Protein AF-I1MN70-F1 (afdb_monomer_lite)

Sequence (298 aa):
MNGKEAWDFIKDFDKSELNNLLFDEFNVNYNALESIFRQGSYVLKIIVEDIVKHTNNDVPIKRRRSGFVEEINNETPEYVRSFEFDSKLMSSTWIVIHEFVKPNDDRTLNLMNLCAVVVLEKFWEDIVFAYGVSDEYSFILKKATNLYQRRANTIISAIVSFFTSTYVMRWKNFFPQSELKNPSSFDGRALCNSSTEILRDYLSWRQVDCHINNHYNSCFWKLVASRKSKRKAQNSLKGAQLEKKIEELAIDYNNLPVDTALIHQENGETPENYGKVIVGHIDIIGPTFWLEHPNILD

pLDDT: mean 72.87, std 19.23, range [30.34, 95.25]

Foldseek 3Di:
DFPVVVCVVPVPPDPVRVQVCCCPVPVDNLVPDDFQVNFFKEWEQEFDDDFPDADPVRHTDFAADAADAADDDDDDDPCVVVVPDPPDDDPPDDDDDDDADPPHHPLQVVLLVVLVQVLCLHHPPWQFKKKDAGNDMGTGTAPPDCVVHNDWVVRQCVSQVSSQVSSQVCSCVSCVPDHPPDRDGDHDGHDDDPDPVVVLVVRLVVQVVQVVSLLLRQLQVLCVVVVDPSVRSVVVPRVDDSSVSCVVSVPPSVPDDGMHMWGYDYDDDGNHGTTGTHIDTGDSNDCVVCVVPVPSHD

Secondary structure (DSSP, 8-state):
--HHHHHHHHTT--HHHHHHHHHHTT---TTTS-HHHHSBB--EEEE-----EE-TTSPEE---------------STTGGGG-----PPTT---------SS--HHHHHHHHHHHHHHHHHSTTTEEEEEEETTEEEEEE-TT--GGGG-HHHHHHHHHHHHHHHHHHHHHHH-TTS---S-----------SSHHHHHHHHHHHHHHHHHHHHHHHHHHHHHHTT--HHHHHHHHTT--SHHHHHHTT--GGGS---EEEEEEE-SS-SSSPEE-----B-SSSHHHHHH-GGG--

Structure (mmCIF, N/CA/C/O backbone):
data_AF-I1MN70-F1
#
_entry.id   AF-I1MN70-F1
#
loop_
_atom_site.group_PDB
_atom_site.id
_atom_site.type_symbol
_atom_site.label_atom_id
_atom_site.label_alt_id
_atom_site.label_comp_id
_atom_site.label_asym_id
_atom_site.label_entity_id
_atom_site.label_seq_id
_atom_site.pdbx_PDB_ins_code
_atom_site.Cartn_x
_atom_site.Cartn_y
_atom_site.Cartn_z
_atom_site.occupancy
_atom_site.B_iso_or_equiv
_atom_site.auth_seq_id
_atom_site.auth_comp_id
_atom_site.auth_asym_id
_atom_site.auth_atom_id
_atom_site.pdbx_PDB_model_num
ATOM 1 N N . MET A 1 1 ? 20.858 -7.475 -3.618 1.00 58.62 1 MET A N 1
ATOM 2 C CA . MET A 1 1 ? 19.622 -7.291 -2.840 1.00 58.62 1 MET A CA 1
ATOM 3 C C . MET A 1 1 ? 18.430 -7.523 -3.738 1.00 58.62 1 MET A C 1
ATOM 5 O O . MET A 1 1 ? 17.976 -6.630 -4.439 1.00 58.62 1 MET A O 1
ATOM 9 N N . ASN A 1 2 ? 17.951 -8.763 -3.754 1.00 69.44 2 ASN A N 1
ATOM 10 C CA . ASN A 1 2 ? 16.558 -9.051 -4.083 1.00 69.44 2 ASN A CA 1
ATOM 11 C C . ASN A 1 2 ? 15.639 -8.604 -2.918 1.00 69.44 2 ASN A C 1
ATOM 13 O O . ASN A 1 2 ? 16.138 -8.308 -1.836 1.00 69.44 2 ASN A O 1
ATOM 17 N N . GLY A 1 3 ? 14.316 -8.565 -3.112 1.00 63.94 3 GLY A N 1
ATOM 18 C CA . GLY A 1 3 ? 13.383 -8.065 -2.085 1.00 63.94 3 GLY A CA 1
ATOM 19 C C . GLY A 1 3 ? 13.463 -8.797 -0.737 1.00 63.94 3 GLY A C 1
ATOM 20 O O . GLY A 1 3 ? 13.347 -8.158 0.304 1.00 63.94 3 GLY A O 1
ATOM 21 N N . LYS A 1 4 ? 13.759 -10.106 -0.736 1.00 72.88 4 LYS A N 1
ATOM 22 C CA . LYS A 1 4 ? 14.005 -10.858 0.500 1.00 72.88 4 LYS A CA 1
ATOM 23 C C . LYS A 1 4 ? 15.348 -10.490 1.133 1.00 72.88 4 LYS A C 1
ATOM 25 O O . LYS A 1 4 ? 15.378 -10.280 2.329 1.00 72.88 4 LYS A O 1
ATOM 30 N N . GLU A 1 5 ? 16.429 -10.364 0.361 1.00 75.62 5 GLU A N 1
ATOM 31 C CA . GLU A 1 5 ? 17.736 -9.903 0.881 1.00 75.62 5 GLU A CA 1
ATOM 32 C C . GLU A 1 5 ? 17.675 -8.477 1.456 1.00 75.62 5 GLU A C 1
ATOM 34 O O . GLU A 1 5 ? 18.401 -8.173 2.394 1.00 75.62 5 GLU A O 1
ATOM 39 N N . ALA A 1 6 ? 16.847 -7.599 0.879 1.00 71.94 6 ALA A N 1
ATOM 40 C CA . ALA A 1 6 ? 16.632 -6.246 1.386 1.00 71.94 6 ALA A CA 1
ATOM 41 C C . ALA A 1 6 ? 15.828 -6.273 2.693 1.00 71.94 6 ALA A C 1
ATOM 43 O O . ALA A 1 6 ? 16.248 -5.674 3.677 1.00 71.94 6 ALA A O 1
ATOM 44 N N . TRP A 1 7 ? 14.726 -7.032 2.735 1.00 73.19 7 TRP A N 1
ATOM 45 C CA . TRP A 1 7 ? 13.954 -7.234 3.962 1.00 73.19 7 TRP A CA 1
ATOM 46 C C . TRP A 1 7 ? 14.794 -7.898 5.062 1.00 73.19 7 TRP A C 1
ATOM 48 O O . TRP A 1 7 ? 14.856 -7.381 6.166 1.00 73.19 7 TRP A O 1
ATOM 58 N N . ASP A 1 8 ? 15.538 -8.966 4.755 1.00 83.38 8 ASP A N 1
ATOM 59 C CA . ASP A 1 8 ? 16.452 -9.638 5.691 1.00 83.38 8 ASP A CA 1
ATOM 60 C C . ASP A 1 8 ? 17.605 -8.742 6.193 1.00 83.38 8 ASP A C 1
ATOM 62 O O . ASP A 1 8 ? 18.252 -9.117 7.168 1.00 83.38 8 ASP A O 1
ATOM 66 N N . PHE A 1 9 ? 17.847 -7.583 5.567 1.00 84.75 9 PHE A N 1
ATOM 67 C CA . PHE A 1 9 ? 18.798 -6.562 6.022 1.00 84.75 9 PHE A CA 1
ATOM 68 C C . PHE A 1 9 ? 18.137 -5.474 6.883 1.00 84.75 9 PHE A C 1
ATOM 70 O O . PHE A 1 9 ? 18.709 -5.113 7.902 1.00 84.75 9 PHE A O 1
ATOM 77 N N . ILE A 1 10 ? 16.946 -4.978 6.516 1.00 88.12 10 ILE A N 1
ATOM 78 C CA . ILE A 1 10 ? 16.290 -3.842 7.204 1.00 88.12 10 ILE A CA 1
ATOM 79 C C . ILE A 1 10 ? 15.223 -4.229 8.240 1.00 88.12 10 ILE A C 1
ATOM 81 O O . ILE A 1 10 ? 14.784 -3.371 8.996 1.00 88.12 10 ILE A O 1
ATOM 85 N N . LYS A 1 11 ? 14.768 -5.488 8.283 1.00 83.62 11 LYS A N 1
ATOM 86 C CA . LYS A 1 11 ? 13.674 -5.959 9.168 1.00 83.62 11 LYS A CA 1
ATOM 87 C C . LYS A 1 11 ? 13.915 -5.724 10.664 1.00 83.62 11 LYS A C 1
ATOM 89 O O . LYS A 1 11 ? 12.950 -5.650 11.415 1.00 83.62 11 LYS A O 1
ATOM 94 N N . ASP A 1 12 ? 15.183 -5.655 11.067 1.00 87.81 12 ASP A N 1
ATOM 95 C CA . ASP A 1 12 ? 15.617 -5.515 12.458 1.00 87.81 12 ASP A CA 1
ATOM 96 C C . ASP A 1 12 ? 16.044 -4.063 12.785 1.00 87.81 12 ASP A C 1
ATOM 98 O O . ASP A 1 12 ? 16.455 -3.804 13.912 1.00 87.81 12 ASP A O 1
ATOM 102 N N . PHE A 1 13 ? 15.960 -3.127 11.821 1.00 87.31 13 PHE A N 1
ATOM 103 C CA . PHE A 1 13 ? 16.346 -1.715 11.987 1.00 87.31 13 PHE A CA 1
ATOM 104 C C . PHE A 1 13 ? 15.191 -0.886 12.572 1.00 87.31 13 PHE A C 1
ATOM 106 O O . PHE A 1 13 ? 14.049 -0.984 12.112 1.00 87.31 13 PHE A O 1
ATOM 113 N N . ASP A 1 14 ? 15.488 0.011 13.515 1.00 86.00 14 ASP A N 1
ATOM 114 C CA . ASP A 1 14 ? 14.518 0.994 14.011 1.00 86.00 14 ASP A CA 1
ATOM 115 C C . ASP A 1 14 ? 14.353 2.226 13.083 1.00 86.00 14 ASP A C 1
ATOM 117 O O . ASP A 1 14 ? 15.065 2.411 12.093 1.00 86.00 14 ASP A O 1
ATOM 121 N N . LYS A 1 15 ? 13.386 3.112 13.379 1.00 77.62 15 LYS A N 1
ATOM 122 C CA . LYS A 1 15 ? 13.112 4.312 12.553 1.00 77.62 15 LYS A CA 1
ATOM 123 C C . LYS A 1 15 ? 14.279 5.316 12.530 1.00 77.62 15 LYS A C 1
ATOM 125 O O . LYS A 1 15 ? 14.386 6.090 11.583 1.00 77.62 15 LYS A O 1
ATOM 130 N N . SER A 1 16 ? 15.140 5.328 13.544 1.00 83.12 16 SER A N 1
ATOM 131 C CA . SER A 1 16 ? 16.373 6.120 13.581 1.00 83.12 16 SER A CA 1
ATOM 132 C C . SER A 1 16 ? 17.474 5.464 12.749 1.00 83.12 16 SER A C 1
ATOM 134 O O . SER A 1 16 ? 18.133 6.150 11.978 1.00 83.12 16 SER A O 1
ATOM 136 N N . GLU A 1 17 ? 17.635 4.143 12.823 1.00 87.75 17 GLU A N 1
ATOM 137 C CA . GLU A 1 17 ? 18.586 3.393 11.994 1.00 87.75 17 GLU A CA 1
ATOM 138 C C . GLU A 1 17 ? 18.223 3.473 10.507 1.00 87.75 17 GLU A C 1
ATOM 140 O O . GLU A 1 17 ? 19.099 3.714 9.681 1.00 87.75 17 GLU A O 1
ATOM 145 N N . LEU A 1 18 ? 16.934 3.393 10.159 1.00 84.06 18 LEU A N 1
ATOM 146 C CA . LEU A 1 18 ? 16.439 3.651 8.803 1.00 84.06 18 LEU A CA 1
ATOM 147 C C . LEU A 1 18 ? 16.690 5.104 8.357 1.00 84.06 18 LEU A C 1
ATOM 149 O O . LEU A 1 18 ? 17.112 5.328 7.225 1.00 84.06 18 LEU A O 1
ATOM 153 N N . ASN A 1 19 ? 16.483 6.097 9.231 1.00 78.88 19 ASN A N 1
ATOM 154 C CA . ASN A 1 19 ? 16.764 7.506 8.917 1.00 78.88 19 ASN A CA 1
ATOM 155 C C . ASN A 1 19 ? 18.266 7.797 8.761 1.00 78.88 19 ASN A C 1
ATOM 157 O O . ASN A 1 19 ? 18.643 8.587 7.898 1.00 78.88 19 ASN A O 1
ATOM 161 N N . ASN A 1 20 ? 19.117 7.165 9.570 1.00 85.75 20 ASN A N 1
ATOM 162 C CA . ASN A 1 20 ? 20.569 7.285 9.473 1.00 85.75 20 ASN A CA 1
ATOM 163 C C . ASN A 1 20 ? 21.077 6.564 8.222 1.00 85.75 20 ASN A C 1
ATOM 165 O O . ASN A 1 20 ? 21.864 7.136 7.486 1.00 85.75 20 ASN A O 1
ATOM 169 N N . LEU A 1 21 ? 20.548 5.378 7.899 1.00 85.25 21 LEU A N 1
ATOM 170 C CA . LEU A 1 21 ? 20.816 4.687 6.636 1.00 85.25 21 LEU A CA 1
ATOM 171 C C . LEU A 1 21 ? 20.447 5.572 5.431 1.00 85.25 21 LEU A C 1
ATOM 173 O O . LEU A 1 21 ? 21.248 5.720 4.512 1.00 85.25 21 LEU A O 1
ATOM 177 N N . LEU A 1 22 ? 19.271 6.215 5.457 1.00 73.69 22 LEU A N 1
ATOM 178 C CA . LEU A 1 22 ? 18.844 7.190 4.444 1.00 73.69 22 LEU A CA 1
ATOM 179 C C . LEU A 1 22 ? 19.805 8.386 4.332 1.00 73.69 22 LEU A C 1
ATOM 181 O O . LEU A 1 22 ? 20.086 8.835 3.221 1.00 73.69 22 LEU A O 1
ATOM 185 N N . PHE A 1 23 ? 20.343 8.886 5.445 1.00 81.12 23 PHE A N 1
ATOM 186 C CA . PHE A 1 23 ? 21.268 10.018 5.438 1.00 81.12 23 PHE A CA 1
ATOM 187 C C . PHE A 1 23 ? 22.700 9.633 5.024 1.00 81.12 23 PHE A C 1
ATOM 189 O O . PHE A 1 23 ? 23.268 10.280 4.149 1.00 81.12 23 PHE A O 1
ATOM 196 N N . ASP A 1 24 ? 23.271 8.574 5.594 1.00 83.50 24 ASP A N 1
ATOM 197 C CA . ASP A 1 24 ? 24.683 8.209 5.436 1.00 83.50 24 ASP A CA 1
ATOM 198 C C . ASP A 1 24 ? 24.968 7.465 4.116 1.00 83.50 24 ASP A C 1
ATOM 200 O O . ASP A 1 24 ? 25.957 7.766 3.448 1.00 83.50 24 ASP A O 1
ATOM 204 N N . GLU A 1 25 ? 24.106 6.526 3.696 1.00 79.19 25 GLU A N 1
ATOM 205 C CA . GLU A 1 25 ? 24.299 5.760 2.446 1.00 79.19 25 GLU A CA 1
ATOM 206 C C . GLU A 1 25 ? 23.692 6.451 1.212 1.00 79.19 25 GLU A C 1
ATOM 208 O O . GLU A 1 25 ? 24.144 6.195 0.094 1.00 79.19 25 GLU A O 1
ATOM 213 N N . PHE A 1 26 ? 22.681 7.315 1.391 1.00 71.81 26 PHE A N 1
ATOM 214 C CA . PHE A 1 26 ? 21.917 7.914 0.282 1.00 71.81 26 PHE A CA 1
ATOM 215 C C . PHE A 1 26 ? 21.850 9.457 0.302 1.00 71.81 26 PHE A C 1
ATOM 217 O O . PHE A 1 26 ? 21.280 10.054 -0.612 1.00 71.81 26 PHE A O 1
ATOM 224 N N . ASN A 1 27 ? 22.430 10.136 1.305 1.00 80.44 27 ASN A N 1
ATOM 225 C CA . ASN A 1 27 ? 22.377 11.603 1.473 1.00 80.44 27 ASN A CA 1
ATOM 226 C C . ASN A 1 27 ? 20.937 12.178 1.535 1.00 80.44 27 ASN A C 1
ATOM 228 O O . ASN A 1 27 ? 20.698 13.359 1.265 1.00 80.44 27 ASN A O 1
ATOM 232 N N . VAL A 1 28 ? 19.957 11.351 1.915 1.00 55.38 28 VAL A N 1
ATOM 233 C CA . VAL A 1 28 ? 18.551 11.728 2.087 1.00 55.38 28 VAL A CA 1
ATOM 234 C C . VAL A 1 28 ? 18.310 12.109 3.544 1.00 55.38 28 VAL A C 1
ATOM 236 O O . VAL A 1 28 ? 18.086 11.264 4.408 1.00 55.38 28 VAL A O 1
ATOM 239 N N . ASN A 1 29 ? 18.273 13.412 3.831 1.00 81.31 29 ASN A N 1
ATOM 240 C CA . ASN A 1 29 ? 17.717 13.886 5.096 1.00 81.31 29 ASN A CA 1
ATOM 241 C C . ASN A 1 29 ? 16.193 13.672 5.094 1.00 81.31 29 ASN A C 1
ATOM 243 O O . ASN A 1 29 ? 15.436 14.532 4.637 1.00 81.31 29 ASN A O 1
ATOM 247 N N . TYR A 1 30 ? 15.745 12.540 5.644 1.00 63.16 30 TYR A N 1
ATOM 248 C CA . TYR A 1 30 ? 14.325 12.195 5.761 1.00 63.16 30 TYR A CA 1
ATOM 249 C C . TYR A 1 30 ? 13.497 13.265 6.491 1.00 63.16 30 TYR A C 1
ATOM 251 O O . TYR A 1 30 ? 12.299 13.371 6.275 1.00 63.16 30 TYR A O 1
ATOM 259 N N . ASN A 1 31 ? 14.080 14.116 7.333 1.00 76.06 31 ASN A N 1
ATOM 260 C CA . ASN A 1 31 ? 13.306 15.165 8.002 1.00 76.06 31 ASN A CA 1
ATOM 261 C C . ASN A 1 31 ? 13.117 16.433 7.148 1.00 76.06 31 ASN A C 1
ATOM 263 O O . ASN A 1 31 ? 12.302 17.278 7.512 1.00 76.06 31 ASN A O 1
ATOM 267 N N . ALA A 1 32 ? 13.819 16.555 6.014 1.00 75.38 32 ALA A N 1
ATOM 268 C CA . ALA A 1 32 ? 13.798 17.731 5.139 1.00 75.38 32 ALA A CA 1
ATOM 269 C C . ALA A 1 32 ? 12.914 17.596 3.882 1.00 75.38 32 ALA A C 1
ATOM 271 O O . ALA A 1 32 ? 12.721 18.587 3.181 1.00 75.38 32 ALA A O 1
ATOM 272 N N . LEU A 1 33 ? 12.383 16.406 3.575 1.00 53.16 33 LEU A N 1
ATOM 273 C CA . LEU A 1 33 ? 11.467 16.224 2.440 1.00 53.16 33 LEU A CA 1
ATOM 274 C C . LEU A 1 33 ? 10.064 16.763 2.777 1.00 53.16 33 LEU A C 1
ATOM 276 O O . LEU A 1 33 ? 9.664 16.826 3.944 1.00 53.16 33 LEU A O 1
ATOM 280 N N . GLU A 1 34 ? 9.269 17.089 1.761 1.00 44.50 34 GLU A N 1
ATOM 281 C CA . GLU A 1 34 ? 7.859 17.445 1.962 1.00 44.50 34 GLU A CA 1
ATOM 282 C C . GLU A 1 34 ? 7.062 16.268 2.557 1.00 44.50 34 GLU A C 1
ATOM 284 O O . GLU A 1 34 ? 7.461 15.103 2.453 1.00 44.50 34 GLU A O 1
ATOM 289 N N . SER A 1 35 ? 5.951 16.563 3.239 1.00 43.91 35 SER A N 1
ATOM 290 C CA . SER A 1 35 ? 5.100 15.545 3.875 1.00 43.91 35 SER A CA 1
ATOM 291 C C . SER A 1 35 ? 4.597 14.522 2.855 1.00 43.91 35 SER A C 1
ATOM 293 O O . SER A 1 35 ? 4.813 13.333 3.041 1.00 43.91 35 SER A O 1
ATOM 295 N N . ILE A 1 36 ? 4.060 14.994 1.728 1.00 40.25 36 ILE A N 1
ATOM 296 C CA . ILE A 1 36 ? 3.459 14.217 0.625 1.00 40.25 36 ILE A CA 1
ATOM 297 C C . ILE A 1 36 ? 4.281 13.014 0.097 1.00 40.25 36 ILE A C 1
ATOM 299 O O . ILE A 1 36 ? 3.708 12.097 -0.487 1.00 40.25 36 ILE A O 1
ATOM 303 N N . PHE A 1 37 ? 5.607 12.988 0.295 1.00 45.66 37 PHE A N 1
ATOM 304 C CA . PHE A 1 37 ? 6.494 11.898 -0.162 1.00 45.66 37 PHE A CA 1
ATOM 305 C C . PHE A 1 37 ? 6.952 10.961 0.950 1.00 45.66 37 PHE A C 1
ATOM 307 O O . PHE A 1 37 ? 7.309 9.811 0.707 1.00 45.66 37 PHE A O 1
ATOM 314 N N . ARG A 1 38 ? 6.943 11.462 2.183 1.00 60.16 38 ARG A N 1
ATOM 315 C CA . ARG A 1 38 ? 7.215 10.683 3.393 1.00 60.16 38 ARG A CA 1
ATOM 316 C C . ARG A 1 38 ? 5.947 10.044 3.947 1.00 60.16 38 ARG A C 1
ATOM 318 O O . ARG A 1 38 ? 6.024 9.321 4.931 1.00 60.16 38 ARG A O 1
ATOM 325 N N . GLN A 1 39 ? 4.798 10.426 3.386 1.00 50.44 39 GLN A N 1
ATOM 326 C CA . GLN A 1 39 ? 3.465 10.306 3.946 1.00 50.44 39 GLN A CA 1
ATOM 327 C C . GLN A 1 39 ? 2.439 10.383 2.747 1.00 50.44 39 GLN A C 1
ATOM 329 O O . GLN A 1 39 ? 2.411 11.433 2.124 1.00 50.44 39 GLN A O 1
ATOM 334 N N . GLY A 1 40 ? 1.625 9.352 2.383 1.00 42.09 40 GLY A N 1
ATOM 335 C CA . GLY A 1 40 ? 0.672 9.244 1.211 1.00 42.09 40 GLY A CA 1
ATOM 336 C C . GLY A 1 40 ? -0.871 9.155 1.518 1.00 42.09 40 GLY A C 1
ATOM 337 O O . GLY A 1 40 ? -1.214 8.913 2.656 1.00 42.09 40 GLY A O 1
ATOM 338 N N . SER A 1 41 ? -1.837 9.428 0.596 1.00 37.41 41 SER A N 1
ATOM 339 C CA . SER A 1 41 ? -3.126 10.188 0.862 1.00 37.41 41 SER A CA 1
ATOM 340 C C . SER A 1 41 ? -3.856 10.053 2.222 1.00 37.41 41 SER A C 1
ATOM 342 O O . SER A 1 41 ? -3.877 8.997 2.828 1.00 37.41 41 SER A O 1
ATOM 344 N N . TYR A 1 42 ? -4.512 11.119 2.708 1.00 38.06 42 TYR A N 1
ATOM 345 C CA . TYR A 1 42 ? -5.296 11.111 3.961 1.00 38.06 42 TYR A CA 1
ATOM 346 C C . TYR A 1 42 ? -6.558 11.963 3.820 1.00 38.06 42 TYR A C 1
ATOM 348 O O . TYR A 1 42 ? -6.448 13.103 3.380 1.00 38.06 42 TYR A O 1
ATOM 356 N N . VAL A 1 43 ? -7.757 11.432 4.130 1.00 33.62 43 VAL A N 1
ATOM 357 C CA . VAL A 1 43 ? -9.013 12.051 3.636 1.00 33.62 43 VAL A CA 1
ATOM 358 C C . VAL A 1 43 ? -10.141 12.2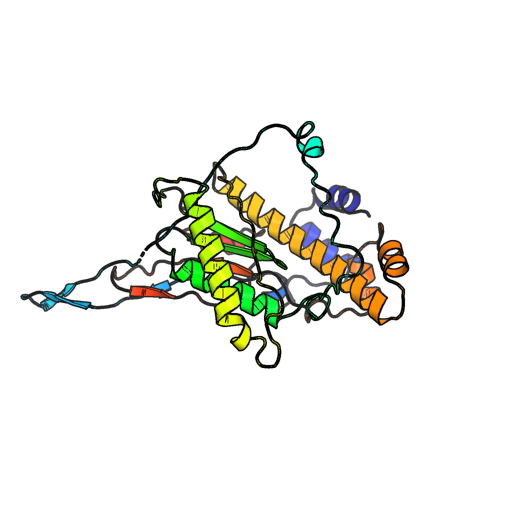37 4.655 1.00 33.62 43 VAL A C 1
ATOM 360 O O . VAL A 1 43 ? -11.251 11.744 4.520 1.00 33.62 43 VAL A O 1
ATOM 363 N N . LEU A 1 44 ? -9.823 13.015 5.682 1.00 33.38 44 LEU A N 1
ATOM 364 C CA . LEU A 1 44 ? -10.585 13.413 6.876 1.00 33.38 44 LEU A CA 1
ATOM 365 C C . LEU A 1 44 ? -12.089 13.803 6.689 1.00 33.38 44 LEU A C 1
ATOM 367 O O . LEU A 1 44 ? -12.410 14.989 6.647 1.00 33.38 44 LEU A O 1
ATOM 371 N N . LYS A 1 45 ? -13.044 12.852 6.620 1.00 36.25 45 LYS A N 1
ATOM 372 C CA . LYS A 1 45 ? -14.488 13.137 6.359 1.00 36.25 45 LYS A CA 1
ATOM 373 C C . LYS A 1 45 ? -15.273 13.828 7.511 1.00 36.25 45 LYS A C 1
ATOM 375 O O . LYS A 1 45 ? -16.194 13.224 8.045 1.00 36.25 45 LYS A O 1
ATOM 380 N N . ILE A 1 46 ? -14.955 15.084 7.849 1.00 34.62 46 ILE A N 1
ATOM 381 C CA . ILE A 1 46 ? -15.515 15.932 8.943 1.00 34.62 46 ILE A CA 1
ATOM 382 C C . ILE A 1 46 ? -17.059 16.073 9.001 1.00 34.62 46 ILE A C 1
ATOM 384 O O . ILE A 1 46 ? -17.609 16.833 8.207 1.00 34.62 46 ILE A O 1
ATOM 388 N N . ILE A 1 47 ? -17.771 15.408 9.932 1.00 39.00 47 ILE A N 1
ATOM 389 C CA . ILE A 1 47 ? -19.238 15.562 10.178 1.00 39.00 47 ILE A CA 1
ATOM 390 C C . ILE A 1 47 ? -19.561 16.974 10.685 1.00 39.00 47 ILE A C 1
ATOM 392 O O . ILE A 1 47 ? -19.437 17.242 11.872 1.00 39.00 47 ILE A O 1
ATOM 396 N N . VAL A 1 48 ? -19.985 17.875 9.798 1.00 37.16 48 VAL A N 1
ATOM 397 C CA . VAL A 1 48 ? -20.276 19.292 10.112 1.00 37.16 48 VAL A CA 1
ATOM 398 C C . VAL A 1 48 ? -21.555 19.444 10.979 1.00 37.16 48 VAL A C 1
ATOM 400 O O . VAL A 1 48 ? -22.217 18.464 11.322 1.00 37.16 48 VAL A O 1
ATOM 403 N N . GLU A 1 49 ? -21.933 20.670 11.356 1.00 38.34 49 GLU A N 1
ATOM 404 C CA . GLU A 1 49 ? -23.278 20.999 11.850 1.00 38.34 49 GLU A CA 1
ATOM 405 C C . GLU A 1 49 ? -24.232 21.389 10.705 1.00 38.34 49 GLU A C 1
ATOM 407 O O . GLU A 1 49 ? -23.889 22.236 9.890 1.00 38.34 49 GLU A O 1
ATOM 412 N N . ASP A 1 50 ? -25.429 20.798 10.640 1.00 44.94 50 ASP A N 1
ATOM 413 C CA . ASP A 1 50 ? -26.565 21.279 9.826 1.00 44.94 50 ASP A CA 1
ATOM 414 C C . ASP A 1 50 ? -27.777 21.474 10.758 1.00 44.94 50 ASP A C 1
ATOM 416 O O . ASP A 1 50 ? -27.851 20.886 11.842 1.00 44.94 50 ASP A O 1
ATOM 420 N N . ILE A 1 51 ? -28.763 22.271 10.341 1.00 54.03 51 ILE A N 1
ATOM 421 C CA . ILE A 1 51 ? -30.055 22.389 11.035 1.00 54.03 51 ILE A CA 1
ATOM 422 C C . ILE A 1 51 ? -31.159 22.222 9.996 1.00 54.03 51 ILE A C 1
ATOM 424 O O . ILE A 1 51 ? -31.428 23.125 9.208 1.00 54.03 51 ILE A O 1
ATOM 428 N N . VAL A 1 52 ? -31.815 21.059 9.989 1.00 57.19 52 VAL A N 1
ATOM 429 C CA . VAL A 1 52 ? -32.861 20.752 8.995 1.00 57.19 52 VAL A CA 1
ATOM 430 C C . VAL A 1 52 ? -34.256 21.178 9.465 1.00 57.19 52 VAL A C 1
ATOM 432 O O . VAL A 1 52 ? -35.135 21.374 8.625 1.00 57.19 52 VAL A O 1
ATOM 435 N N . LYS A 1 53 ? -34.493 21.342 10.780 1.00 66.38 53 LYS A N 1
ATOM 436 C CA . LYS A 1 53 ? -35.764 21.844 11.358 1.00 66.38 53 LYS A CA 1
ATOM 437 C C . LYS A 1 53 ? -35.536 22.525 12.710 1.00 66.38 53 LYS A C 1
ATOM 439 O O . LYS A 1 53 ? -34.574 22.204 13.399 1.00 66.38 53 LYS A O 1
ATOM 444 N N . HIS A 1 54 ? -36.494 23.341 13.143 1.00 70.69 54 HIS A N 1
ATOM 445 C CA . HIS A 1 54 ? -36.699 23.688 14.555 1.00 70.69 54 HIS A CA 1
ATOM 446 C C . HIS A 1 54 ? -37.973 23.007 15.083 1.00 70.69 54 HIS A C 1
ATOM 448 O O . HIS A 1 54 ? -38.852 22.620 14.308 1.00 70.69 54 HIS A O 1
ATOM 454 N N . THR A 1 55 ? -38.062 22.829 16.399 1.00 69.75 55 THR A N 1
ATOM 455 C CA . THR A 1 55 ? -39.296 22.435 17.102 1.00 69.75 55 THR A CA 1
ATOM 456 C C . THR A 1 55 ? -40.196 23.649 17.357 1.00 69.75 55 THR A C 1
ATOM 458 O O . THR A 1 55 ? -39.758 24.789 17.240 1.00 69.75 55 THR A O 1
ATOM 461 N N . ASN A 1 56 ? -41.433 23.415 17.808 1.00 73.31 56 ASN A N 1
ATOM 462 C CA . ASN A 1 56 ? -42.366 24.474 18.228 1.00 73.31 56 ASN A CA 1
ATOM 463 C C . ASN A 1 56 ? -41.872 25.313 19.432 1.00 73.31 56 ASN A C 1
ATOM 465 O O . ASN A 1 56 ? -42.509 26.306 19.769 1.00 73.31 56 ASN A O 1
ATOM 469 N N . ASN A 1 57 ? -40.766 24.914 20.075 1.00 75.62 57 ASN A N 1
ATOM 470 C CA . ASN A 1 57 ? -40.126 25.607 21.196 1.00 75.62 57 ASN A CA 1
ATOM 471 C C . ASN A 1 57 ? -38.719 26.117 20.796 1.00 75.62 57 ASN A C 1
ATOM 473 O O . ASN A 1 57 ? -37.802 26.093 21.614 1.00 75.62 57 ASN A O 1
ATOM 477 N N . ASP A 1 58 ? -38.516 26.454 19.516 1.00 71.69 58 ASP A N 1
ATOM 478 C CA . ASP A 1 58 ? -37.263 26.899 18.871 1.00 71.69 58 ASP A CA 1
ATOM 479 C C . ASP A 1 58 ? -36.039 25.960 18.953 1.00 71.69 58 ASP A C 1
ATOM 481 O O . ASP A 1 58 ? -35.037 26.201 18.278 1.00 71.69 58 ASP A O 1
ATOM 485 N N . VAL A 1 59 ? -36.101 24.839 19.682 1.00 68.00 59 VAL A N 1
ATOM 486 C CA . VAL A 1 59 ? -34.990 23.868 19.769 1.00 68.00 59 VAL A CA 1
ATOM 487 C C . VAL A 1 59 ? -34.666 23.293 18.376 1.00 68.00 59 VAL A C 1
ATOM 489 O O . VAL A 1 59 ? -35.581 22.752 17.744 1.00 68.00 59 VAL A O 1
ATOM 492 N N . PRO A 1 60 ? -33.412 23.365 17.883 1.00 63.03 60 PRO A N 1
ATOM 493 C CA . PRO A 1 60 ? -33.029 22.839 16.570 1.00 63.03 60 PRO A CA 1
ATOM 494 C C . PRO A 1 60 ? -32.959 21.301 16.547 1.00 63.03 60 PRO A C 1
ATOM 496 O O . PRO A 1 60 ? -32.444 20.671 17.470 1.00 63.03 60 PRO A O 1
ATOM 499 N N . ILE A 1 61 ? -33.443 20.694 15.460 1.00 58.50 61 ILE A N 1
ATOM 500 C CA . ILE A 1 61 ? -33.435 19.245 15.196 1.00 58.50 61 ILE A CA 1
ATOM 501 C C . ILE A 1 61 ? -32.262 18.888 14.273 1.00 58.50 61 ILE A C 1
ATOM 503 O O . ILE A 1 61 ? -32.014 19.594 13.293 1.00 58.50 61 ILE A O 1
ATOM 507 N N . LYS A 1 62 ? -31.554 17.797 14.615 1.00 49.94 62 LYS A N 1
ATOM 508 C CA . LYS A 1 62 ? -30.236 17.424 14.074 1.00 49.94 62 LYS A CA 1
ATOM 509 C C . LYS A 1 62 ? -30.089 15.865 13.903 1.00 49.94 62 LYS A C 1
ATOM 511 O O . LYS A 1 62 ? -30.483 15.152 14.824 1.00 49.94 62 LYS A O 1
ATOM 516 N N . ARG A 1 63 ? -29.552 15.301 12.786 1.00 40.72 63 ARG A N 1
ATOM 517 C CA . ARG A 1 63 ? -29.479 13.834 12.382 1.00 40.72 63 ARG A CA 1
ATOM 518 C C . ARG A 1 63 ? -28.190 13.302 11.624 1.00 40.72 63 ARG A C 1
ATOM 520 O O . ARG A 1 63 ? -28.030 13.618 10.459 1.00 40.72 63 ARG A O 1
ATOM 527 N N . ARG A 1 64 ? -27.344 12.388 12.156 1.00 40.28 64 ARG A N 1
ATOM 528 C CA . ARG A 1 64 ? -26.100 11.827 11.490 1.00 40.28 64 ARG A CA 1
ATOM 529 C C . ARG A 1 64 ? -26.386 11.002 10.194 1.00 40.28 64 ARG A C 1
ATOM 531 O O . ARG A 1 64 ? -27.516 10.536 10.023 1.00 40.28 64 ARG A O 1
ATOM 538 N N . ARG A 1 65 ? -25.427 10.879 9.236 1.00 35.34 65 ARG A N 1
ATOM 539 C CA . ARG A 1 65 ? -25.698 10.591 7.775 1.00 35.34 65 ARG A CA 1
ATOM 540 C C . ARG A 1 65 ? -24.900 9.344 6.904 1.00 35.34 65 ARG A C 1
ATOM 542 O O . ARG A 1 65 ? -24.242 10.199 6.220 1.00 35.34 65 ARG A O 1
ATOM 549 N N . SER A 1 66 ? -24.981 6.990 6.898 1.00 34.59 66 SER A N 1
ATOM 550 C CA . SER A 1 66 ? -24.706 5.570 6.303 1.00 34.59 66 SER A CA 1
ATOM 551 C C . SER A 1 66 ? -23.974 5.044 5.008 1.00 34.59 66 SER A C 1
ATOM 553 O O . SER A 1 66 ? -24.280 5.508 3.918 1.00 34.59 66 SER A O 1
ATOM 555 N N . GLY A 1 67 ? -23.216 3.906 4.916 1.00 30.34 67 GLY A N 1
ATOM 556 C CA . GLY A 1 67 ? -22.338 3.052 5.789 1.00 30.34 67 GLY A CA 1
ATOM 557 C C . GLY A 1 67 ? -21.721 1.740 5.154 1.00 30.34 67 GLY A C 1
ATOM 558 O O . GLY A 1 67 ? -22.351 1.197 4.255 1.00 30.34 67 GLY A O 1
ATOM 559 N N . PHE A 1 68 ? -20.592 1.197 5.701 1.00 33.31 68 PHE A N 1
ATOM 560 C CA . PHE A 1 68 ? -20.195 -0.251 5.935 1.00 33.31 68 PHE A CA 1
ATOM 561 C C . PHE A 1 68 ? -19.548 -1.257 4.859 1.00 33.31 68 PHE A C 1
ATOM 563 O O . PHE A 1 68 ? -19.881 -1.169 3.683 1.00 33.31 68 PHE A O 1
ATOM 570 N N . VAL A 1 69 ? -18.718 -2.286 5.274 1.00 33.59 69 VAL A N 1
ATOM 571 C CA . VAL A 1 69 ? -18.091 -3.488 4.543 1.00 33.59 69 VAL A CA 1
ATOM 572 C C . VAL A 1 69 ? -17.520 -4.668 5.426 1.00 33.59 69 VAL A C 1
ATOM 574 O O . VAL A 1 69 ? -16.544 -4.437 6.124 1.00 33.59 69 VAL A O 1
ATOM 577 N N . GLU A 1 70 ? -17.940 -5.952 5.314 1.00 37.06 70 GLU A N 1
ATOM 578 C CA . GLU A 1 70 ? -17.189 -7.154 5.826 1.00 37.06 70 GLU A CA 1
ATOM 579 C C . GLU A 1 70 ? -17.497 -8.500 5.082 1.00 37.06 70 GLU A C 1
ATOM 581 O O . GLU A 1 70 ? -18.514 -8.606 4.400 1.00 37.06 70 GLU A O 1
ATOM 586 N N . GLU A 1 71 ? -16.634 -9.528 5.229 1.00 35.19 71 GLU A N 1
ATOM 587 C CA . GLU A 1 71 ? -16.655 -10.904 4.634 1.00 35.19 71 GLU A CA 1
ATOM 588 C C . GLU A 1 71 ? -15.911 -11.908 5.563 1.00 35.19 71 GLU A C 1
ATOM 590 O O . GLU A 1 71 ? -15.427 -11.439 6.581 1.00 35.19 71 GLU A O 1
ATOM 595 N N . ILE A 1 72 ? -15.765 -13.229 5.277 1.00 33.69 72 ILE A N 1
ATOM 596 C CA . ILE A 1 72 ? -14.508 -13.977 5.602 1.00 33.69 72 ILE A CA 1
ATOM 597 C C . ILE A 1 72 ? -14.341 -15.418 5.022 1.00 33.69 72 ILE A C 1
ATOM 599 O O . ILE A 1 72 ? -15.302 -16.176 4.915 1.00 33.69 72 ILE A O 1
ATOM 603 N N . ASN A 1 73 ? -13.058 -15.792 4.839 1.00 32.78 73 ASN A N 1
ATOM 604 C CA . ASN A 1 73 ? -12.389 -17.120 4.760 1.00 32.78 73 ASN A CA 1
ATOM 605 C C . ASN A 1 73 ? -12.283 -17.951 3.456 1.00 32.78 73 ASN A C 1
ATOM 607 O O . ASN A 1 73 ? -13.217 -18.104 2.680 1.00 32.78 73 ASN A O 1
ATOM 611 N N . ASN A 1 74 ? -11.089 -18.557 3.310 1.00 31.31 74 ASN A N 1
ATOM 612 C CA . ASN A 1 74 ? -10.597 -19.420 2.223 1.00 31.31 74 ASN A CA 1
ATOM 613 C C . ASN A 1 74 ? -10.034 -20.751 2.773 1.00 31.31 74 ASN A C 1
ATOM 615 O O . ASN A 1 74 ? -9.635 -20.819 3.936 1.00 31.31 74 ASN A O 1
ATOM 619 N N . GLU A 1 75 ? -9.904 -21.763 1.906 1.00 36.28 75 GLU A N 1
ATOM 620 C CA . GLU A 1 75 ? -9.166 -23.017 2.166 1.00 36.28 75 GLU A CA 1
ATOM 621 C C . GLU A 1 75 ? -7.823 -23.086 1.384 1.00 36.28 75 GLU A C 1
ATOM 623 O O . GLU A 1 75 ? -7.330 -22.070 0.891 1.00 36.28 75 GLU A O 1
ATOM 628 N N . THR A 1 76 ? -7.158 -24.250 1.357 1.00 43.75 76 THR A N 1
ATOM 629 C CA . THR A 1 76 ? -5.698 -24.383 1.151 1.00 43.75 76 THR A CA 1
ATOM 630 C C . THR A 1 76 ? -5.185 -24.382 -0.311 1.00 43.75 76 THR A C 1
ATOM 632 O O . THR A 1 76 ? -5.935 -24.677 -1.244 1.00 43.75 76 THR A O 1
ATOM 635 N N . PRO A 1 77 ? -3.891 -24.047 -0.550 1.00 43.22 77 PRO A N 1
ATOM 636 C CA . PRO A 1 77 ? -3.441 -23.548 -1.860 1.00 43.22 77 PRO A CA 1
ATOM 637 C C . PRO A 1 77 ? -3.201 -24.582 -2.973 1.00 43.22 77 PRO A C 1
ATOM 639 O O . PRO A 1 77 ? -3.321 -24.233 -4.147 1.00 43.22 77 PRO A O 1
ATOM 642 N N . GLU A 1 78 ? -2.828 -25.830 -2.670 1.00 48.75 78 GLU A N 1
ATOM 643 C CA . GLU A 1 78 ? -2.351 -26.787 -3.690 1.00 48.75 78 GLU A CA 1
ATOM 644 C C . GLU A 1 78 ? -3.419 -27.163 -4.732 1.00 48.75 78 GLU A C 1
ATOM 646 O O . GLU A 1 78 ? -3.100 -27.365 -5.905 1.00 48.75 78 GLU A O 1
ATOM 651 N N . TYR A 1 79 ? -4.688 -27.221 -4.322 1.00 51.38 79 TYR A N 1
ATOM 652 C CA . TYR A 1 79 ? -5.837 -27.518 -5.187 1.00 51.38 79 TYR A CA 1
ATOM 653 C C . TYR A 1 79 ? -6.115 -26.394 -6.202 1.00 51.38 79 TYR A C 1
ATOM 655 O O . TYR A 1 79 ? -6.518 -26.661 -7.338 1.00 51.38 79 TYR A O 1
ATOM 663 N N . VAL A 1 80 ? -5.843 -25.140 -5.823 1.00 44.69 80 VAL A N 1
ATOM 664 C CA . VAL A 1 80 ? -6.259 -23.927 -6.551 1.00 44.69 80 VAL A CA 1
ATOM 665 C C . VAL A 1 80 ? -5.674 -23.862 -7.966 1.00 44.69 80 VAL A C 1
ATOM 667 O O . VAL A 1 80 ? -6.366 -23.446 -8.893 1.00 44.69 80 VAL A O 1
ATOM 670 N N . ARG A 1 81 ? -4.449 -24.365 -8.179 1.00 49.75 81 ARG A N 1
ATOM 671 C CA . ARG A 1 81 ? -3.808 -24.387 -9.512 1.00 49.75 81 ARG A CA 1
ATOM 672 C C . ARG A 1 81 ? -4.568 -25.203 -10.560 1.00 49.75 81 ARG A C 1
ATOM 674 O O . ARG A 1 81 ? -4.386 -24.980 -11.751 1.00 49.75 81 ARG A O 1
ATOM 681 N N . SER A 1 82 ? -5.432 -26.134 -10.148 1.00 51.25 82 SER A N 1
ATOM 682 C CA . SER A 1 82 ? -6.271 -26.897 -11.087 1.00 51.25 82 SER A CA 1
ATOM 683 C C . SER A 1 82 ? -7.440 -26.089 -11.678 1.00 51.25 82 SER A C 1
ATOM 685 O O . SER A 1 82 ? -8.081 -26.554 -12.618 1.00 51.25 82 SER A O 1
ATOM 687 N N . PHE A 1 83 ? -7.669 -24.864 -11.185 1.00 46.59 83 PHE A N 1
ATOM 688 C CA . PHE A 1 83 ? -8.696 -23.926 -11.654 1.00 46.59 83 PHE A CA 1
ATOM 689 C C . PHE A 1 83 ? -8.114 -22.728 -12.431 1.00 46.59 83 PHE A C 1
ATOM 691 O O . PHE A 1 83 ? -8.848 -21.798 -12.767 1.00 46.59 83 PHE A O 1
ATOM 698 N N . GLU A 1 84 ? -6.816 -22.744 -12.762 1.00 39.78 84 GLU A N 1
ATOM 699 C CA . GLU A 1 84 ? -6.177 -21.736 -13.621 1.00 39.78 84 GLU A CA 1
ATOM 700 C C . GLU A 1 84 ? -6.706 -21.827 -15.068 1.00 39.78 84 GLU A C 1
ATOM 702 O O . GLU A 1 84 ? -6.194 -22.561 -15.915 1.00 39.78 84 GLU A O 1
ATOM 707 N N . PHE A 1 85 ? -7.769 -21.073 -15.359 1.00 42.53 85 PHE A N 1
ATOM 708 C CA . PHE A 1 85 ? -8.397 -21.026 -16.678 1.00 42.53 85 PHE A CA 1
ATOM 709 C C . PHE A 1 85 ? -7.614 -20.110 -17.640 1.00 42.53 85 PHE A C 1
ATOM 711 O O . PHE A 1 85 ? -7.809 -18.892 -17.672 1.00 42.53 85 PHE A O 1
ATOM 718 N N . ASP A 1 86 ? -6.737 -20.709 -18.452 1.00 44.31 86 ASP A N 1
ATOM 719 C CA . ASP A 1 86 ? -5.973 -20.055 -19.530 1.00 44.31 86 ASP A CA 1
ATOM 720 C C . ASP A 1 86 ? -6.905 -19.570 -20.666 1.00 44.31 86 ASP A C 1
ATOM 722 O O . ASP A 1 86 ? -7.094 -20.226 -21.697 1.00 44.31 86 ASP A O 1
ATOM 726 N N . SER A 1 87 ? -7.536 -18.412 -20.443 1.00 42.53 87 SER A N 1
ATOM 727 C CA . SER A 1 87 ? -8.479 -17.750 -21.354 1.00 42.53 87 SER A CA 1
ATOM 728 C C . SER A 1 87 ? -7.779 -17.135 -22.572 1.00 42.53 87 SER A C 1
ATOM 730 O O . SER A 1 87 ? -7.658 -15.919 -22.727 1.00 42.53 87 SER A O 1
ATOM 732 N N . LYS A 1 88 ? -7.329 -17.996 -23.489 1.00 47.84 88 LYS A N 1
ATOM 733 C CA . LYS A 1 88 ? -6.708 -17.581 -24.755 1.00 47.84 88 LYS A CA 1
ATOM 734 C C . LYS A 1 88 ? -7.659 -16.703 -25.559 1.00 47.84 88 LYS A C 1
ATOM 736 O O . LYS A 1 88 ? -8.663 -17.176 -26.091 1.00 47.84 88 LYS A O 1
ATOM 741 N N . LEU A 1 89 ? -7.299 -15.425 -25.673 1.00 53.75 89 LEU A N 1
ATOM 742 C CA . LEU A 1 89 ? -7.984 -14.460 -26.526 1.00 53.75 89 LEU A CA 1
ATOM 743 C C . LEU A 1 89 ? -8.058 -14.992 -27.962 1.00 53.75 89 LEU A C 1
ATOM 745 O O . LEU A 1 89 ? -7.096 -15.572 -28.471 1.00 53.75 89 LEU A O 1
ATOM 749 N N . MET A 1 90 ? -9.205 -14.791 -28.615 1.00 46.34 90 MET A N 1
ATOM 750 C CA . MET A 1 90 ? -9.467 -15.349 -29.940 1.00 46.34 90 MET A CA 1
ATOM 751 C C . MET A 1 90 ? -8.412 -14.876 -30.948 1.00 46.34 90 MET A C 1
ATOM 753 O O . MET A 1 90 ? -8.239 -13.675 -31.176 1.00 46.34 90 MET A O 1
ATOM 757 N N . SER A 1 91 ? -7.718 -15.830 -31.572 1.00 51.56 91 SER A N 1
ATOM 758 C CA . SER A 1 91 ? -6.728 -15.556 -32.613 1.00 51.56 91 SER A CA 1
ATOM 759 C C . SER A 1 91 ? -7.310 -14.678 -33.722 1.00 51.56 91 SER A C 1
ATOM 761 O O . SER A 1 91 ? -8.443 -14.896 -34.149 1.00 51.56 91 SER A O 1
ATOM 763 N N . SER A 1 92 ? -6.513 -13.728 -34.215 1.00 63.03 92 SER A N 1
ATOM 764 C CA . SER A 1 92 ? -6.906 -12.752 -35.247 1.00 63.03 92 SER A CA 1
ATOM 765 C C . SER A 1 92 ? -7.939 -11.701 -34.805 1.00 63.03 92 SER A C 1
ATOM 767 O O . SER A 1 92 ? -8.586 -11.091 -35.654 1.00 63.03 92 SER A O 1
ATOM 769 N N . THR A 1 93 ? -8.072 -11.435 -33.499 1.00 41.47 93 THR A N 1
ATOM 770 C CA . THR A 1 93 ? -8.790 -10.251 -32.984 1.00 41.47 93 THR A CA 1
ATOM 771 C C . THR A 1 93 ? -7.853 -9.077 -32.681 1.00 41.47 93 THR A C 1
ATOM 773 O O . THR A 1 93 ? -6.672 -9.256 -32.379 1.00 41.47 93 THR A O 1
ATOM 776 N N . TRP A 1 94 ? -8.381 -7.851 -32.759 1.00 38.47 94 TRP A N 1
ATOM 777 C CA . TRP A 1 94 ? -7.656 -6.630 -32.396 1.00 38.47 94 TRP A CA 1
ATOM 778 C C . TRP A 1 94 ? -7.721 -6.394 -30.884 1.00 38.47 94 TRP A C 1
ATOM 780 O O . TRP A 1 94 ? -8.748 -5.972 -30.357 1.00 38.47 94 TRP A O 1
ATOM 790 N N . ILE A 1 95 ? -6.610 -6.629 -30.185 1.00 48.22 95 ILE A N 1
ATOM 791 C CA . ILE A 1 95 ? -6.482 -6.320 -28.755 1.00 48.22 95 ILE A CA 1
ATOM 792 C C . ILE A 1 95 ? -6.181 -4.825 -28.605 1.00 48.22 95 ILE A C 1
ATOM 794 O O . ILE A 1 95 ? -5.089 -4.371 -28.947 1.00 48.22 95 ILE A O 1
ATOM 798 N N . VAL A 1 96 ? -7.139 -4.055 -28.083 1.00 35.69 96 VAL A N 1
ATOM 799 C CA . VAL A 1 96 ? -6.974 -2.613 -27.849 1.00 35.69 96 VAL A CA 1
ATOM 800 C C . VAL A 1 96 ? -6.709 -2.346 -26.370 1.00 35.69 96 VAL A C 1
ATOM 802 O O . VAL A 1 96 ? -7.603 -2.460 -25.534 1.00 35.69 96 VAL A O 1
ATOM 805 N N . ILE A 1 97 ? -5.471 -1.965 -26.061 1.00 51.53 97 ILE A N 1
ATOM 806 C CA . ILE A 1 97 ? -5.025 -1.566 -24.720 1.00 51.53 97 ILE A CA 1
ATOM 807 C C . ILE A 1 97 ? -5.210 -0.045 -24.567 1.00 51.53 97 ILE A C 1
ATOM 809 O O . ILE A 1 97 ? -5.052 0.704 -25.534 1.00 51.53 97 ILE A O 1
ATOM 813 N N . HIS A 1 98 ? -5.555 0.424 -23.366 1.00 56.34 98 HIS A N 1
ATOM 814 C CA . HIS A 1 98 ? -5.618 1.857 -23.064 1.00 56.34 98 HIS A CA 1
ATOM 815 C C . HIS A 1 98 ? -4.211 2.459 -22.891 1.00 56.34 98 HIS A C 1
ATOM 817 O O . HIS A 1 98 ? -3.363 1.916 -22.181 1.00 56.34 98 HIS A O 1
ATOM 823 N N . GLU A 1 99 ? -3.965 3.598 -23.543 1.00 57.72 99 GLU A N 1
ATOM 824 C CA . GLU A 1 99 ? -2.684 4.312 -23.499 1.00 57.72 99 GLU A CA 1
ATOM 825 C C . GLU A 1 99 ? -2.590 5.187 -22.243 1.00 57.72 99 GLU A C 1
ATOM 827 O O . GLU A 1 99 ? -2.905 6.380 -22.249 1.00 57.72 99 GLU A O 1
ATOM 832 N N . PHE A 1 100 ? -2.162 4.559 -21.150 1.00 75.62 100 PHE A N 1
ATOM 833 C CA . PHE A 1 100 ? -1.804 5.241 -19.911 1.00 75.62 100 PHE A CA 1
ATOM 834 C C . PHE A 1 100 ? -0.346 5.712 -19.931 1.00 75.62 100 PHE A C 1
ATOM 836 O O . PHE A 1 100 ? 0.536 5.002 -20.427 1.00 75.62 100 PHE A O 1
ATOM 843 N N . VAL A 1 101 ? -0.091 6.873 -19.327 1.00 77.00 101 VAL A N 1
ATOM 844 C CA . VAL A 1 101 ? 1.256 7.367 -19.004 1.00 77.00 101 VAL A CA 1
ATOM 845 C C . VAL A 1 101 ? 1.982 6.338 -18.123 1.00 77.00 101 VAL A C 1
ATOM 847 O O . VAL A 1 101 ? 1.357 5.532 -17.421 1.00 77.00 101 VAL A O 1
ATOM 850 N N . LYS A 1 102 ? 3.318 6.298 -18.229 1.00 77.31 102 LYS A N 1
ATOM 851 C CA . LYS A 1 102 ? 4.169 5.371 -17.475 1.00 77.31 102 LYS A CA 1
ATOM 852 C C . LYS A 1 102 ? 5.333 6.095 -16.784 1.00 77.31 102 LYS A C 1
ATOM 854 O O . LYS A 1 102 ? 5.945 6.945 -17.430 1.00 77.31 102 LYS A O 1
ATOM 859 N N . PRO A 1 103 ? 5.670 5.757 -15.518 1.00 74.75 103 PRO A N 1
ATOM 860 C CA . PRO A 1 103 ? 5.194 4.596 -14.745 1.00 74.75 103 PRO A CA 1
ATOM 861 C C . PRO A 1 103 ? 3.712 4.648 -14.344 1.00 74.75 103 PRO A C 1
ATOM 863 O O . PRO A 1 103 ? 3.017 3.643 -14.515 1.00 74.75 103 PRO A O 1
ATOM 866 N N . ASN A 1 104 ? 3.217 5.827 -13.964 1.00 77.00 104 ASN A N 1
ATOM 867 C CA . ASN A 1 104 ? 1.864 6.048 -13.449 1.00 77.00 104 ASN A CA 1
ATOM 868 C C . ASN A 1 104 ? 1.129 7.098 -14.311 1.00 77.00 104 ASN A C 1
ATOM 870 O O . ASN A 1 104 ? 1.760 7.786 -15.114 1.00 77.00 104 ASN A O 1
ATOM 874 N N . ASP A 1 105 ? -0.193 7.214 -14.162 1.00 82.44 105 ASP A N 1
ATOM 875 C CA . ASP A 1 105 ? -1.030 8.171 -14.903 1.00 82.44 105 ASP A CA 1
ATOM 876 C C . ASP A 1 105 ? -2.005 8.867 -13.949 1.00 82.44 105 ASP A C 1
ATOM 878 O O . ASP A 1 105 ? -2.965 8.255 -13.472 1.00 82.44 105 ASP A O 1
ATOM 882 N N . ASP A 1 106 ? -1.768 10.151 -13.681 1.00 81.69 106 ASP A N 1
ATOM 883 C CA . ASP A 1 106 ? -2.564 10.960 -12.753 1.00 81.69 106 ASP A CA 1
ATOM 884 C C . ASP A 1 106 ? -4.050 10.998 -13.091 1.00 81.69 106 ASP A C 1
ATOM 886 O O . ASP A 1 106 ? -4.882 11.117 -12.196 1.00 81.69 106 ASP A O 1
ATOM 890 N N . ARG A 1 107 ? -4.419 10.883 -14.370 1.00 86.38 107 ARG A N 1
ATOM 891 C CA . ARG A 1 107 ? -5.827 10.895 -14.794 1.00 86.38 107 ARG A CA 1
ATOM 892 C C . ARG A 1 107 ? -6.529 9.615 -14.358 1.00 86.38 107 ARG A C 1
ATOM 894 O O . ARG A 1 107 ? -7.696 9.653 -13.982 1.00 86.38 107 ARG A O 1
ATOM 901 N N . THR A 1 108 ? -5.808 8.494 -14.384 1.00 85.94 108 THR A N 1
ATOM 902 C CA . THR A 1 108 ? -6.290 7.201 -13.891 1.00 85.94 108 THR A CA 1
ATOM 903 C C . THR A 1 108 ? -6.359 7.208 -12.373 1.00 85.94 108 THR A C 1
ATOM 905 O O . THR A 1 108 ? -7.402 6.867 -11.827 1.00 85.94 108 THR A O 1
ATOM 908 N N . LEU A 1 109 ? -5.298 7.653 -11.692 1.00 85.44 109 LEU A N 1
ATOM 909 C CA . LEU A 1 109 ? -5.253 7.694 -10.228 1.00 85.44 109 LEU A CA 1
ATOM 910 C C . LEU A 1 109 ? -6.312 8.646 -9.660 1.00 85.44 109 LEU A C 1
ATOM 912 O O . LEU A 1 109 ? -7.108 8.236 -8.828 1.00 85.44 109 LEU A O 1
ATOM 916 N N . ASN A 1 110 ? -6.441 9.872 -10.173 1.00 84.94 110 ASN A N 1
ATOM 917 C CA . ASN A 1 110 ? -7.480 10.793 -9.700 1.00 84.94 110 ASN A CA 1
ATOM 918 C C . ASN A 1 110 ? -8.910 10.317 -10.037 1.00 84.94 110 ASN A C 1
ATOM 920 O O . ASN A 1 110 ? -9.840 10.619 -9.286 1.00 84.94 110 ASN A O 1
ATOM 924 N N . LEU A 1 111 ? -9.104 9.527 -11.103 1.00 90.44 111 LEU A N 1
ATOM 925 C CA . LEU A 1 111 ? -10.378 8.848 -11.370 1.00 90.44 111 LEU A CA 1
ATOM 926 C C . LEU A 1 111 ? -10.647 7.722 -10.356 1.00 90.44 111 LEU A C 1
ATOM 928 O O . LEU A 1 111 ? -11.757 7.651 -9.833 1.00 90.44 111 LEU A O 1
ATOM 932 N N . MET A 1 112 ? -9.653 6.886 -10.034 1.00 90.62 112 MET A N 1
ATOM 933 C CA . MET A 1 112 ? -9.747 5.863 -8.977 1.00 90.62 112 MET A CA 1
ATOM 934 C C . MET A 1 112 ? -10.066 6.504 -7.622 1.00 90.62 112 MET A C 1
ATOM 936 O O . MET A 1 112 ? -11.005 6.087 -6.944 1.00 90.62 112 MET A O 1
ATOM 940 N N . ASN A 1 113 ? -9.357 7.580 -7.282 1.00 87.25 113 ASN A N 1
ATOM 941 C CA . ASN A 1 113 ? -9.550 8.352 -6.061 1.00 87.25 113 ASN A CA 1
ATOM 942 C C . ASN A 1 113 ? -10.969 8.937 -6.009 1.00 87.25 113 ASN A C 1
ATOM 944 O O . ASN A 1 113 ? -11.640 8.798 -4.992 1.00 87.25 113 ASN A O 1
ATOM 948 N N . LEU A 1 114 ? -11.492 9.501 -7.110 1.00 89.00 114 LEU A N 1
ATOM 949 C CA . LEU A 1 114 ? -12.891 9.947 -7.172 1.00 89.00 114 LEU A CA 1
ATOM 950 C C . LEU A 1 114 ? -13.882 8.788 -6.977 1.00 89.00 114 LEU A C 1
ATOM 952 O O . LEU A 1 114 ? -14.895 8.967 -6.305 1.00 89.00 114 LEU A O 1
ATOM 956 N N . CYS A 1 115 ? -13.618 7.608 -7.541 1.00 91.62 115 CYS A N 1
ATOM 957 C CA . CYS A 1 115 ? -14.481 6.439 -7.350 1.00 91.62 115 CYS A CA 1
ATOM 958 C C . CYS A 1 115 ? -14.494 5.986 -5.883 1.00 91.62 115 CYS A C 1
ATOM 960 O O . CYS A 1 115 ? -15.563 5.709 -5.341 1.00 91.62 115 CYS A O 1
ATOM 962 N N . ALA A 1 116 ? -13.339 5.995 -5.216 1.00 89.19 116 ALA A N 1
ATOM 963 C CA . ALA A 1 116 ? -13.223 5.683 -3.797 1.00 89.19 116 ALA A CA 1
ATOM 964 C C . ALA A 1 116 ? -13.867 6.755 -2.893 1.00 89.19 116 ALA A C 1
ATOM 966 O O . ALA A 1 116 ? -14.581 6.407 -1.955 1.00 89.19 116 ALA A O 1
ATOM 967 N N . VAL A 1 117 ? -13.713 8.047 -3.214 1.00 84.50 117 VAL A N 1
ATOM 968 C CA . VAL A 1 117 ? -14.430 9.165 -2.566 1.00 84.50 117 VAL A CA 1
ATOM 969 C C . VAL A 1 117 ? -15.942 8.961 -2.662 1.00 84.50 117 VAL A C 1
ATOM 971 O O . VAL A 1 117 ? -16.635 9.008 -1.651 1.00 84.50 117 VAL A O 1
ATOM 974 N N . VAL A 1 118 ? -16.451 8.669 -3.861 1.00 88.31 118 VAL A N 1
ATOM 975 C CA . VAL A 1 118 ? -17.881 8.452 -4.119 1.00 88.31 118 VAL A CA 1
ATOM 976 C C . VAL A 1 118 ? -18.401 7.191 -3.410 1.00 88.31 118 VAL A C 1
ATOM 978 O O . VAL A 1 118 ? -19.529 7.192 -2.918 1.00 88.31 118 VAL A O 1
ATOM 981 N N . VAL A 1 119 ? -17.578 6.146 -3.253 1.00 90.25 119 VAL A N 1
ATOM 982 C CA . VAL A 1 119 ? -17.873 4.999 -2.374 1.00 90.25 119 VAL A CA 1
ATOM 983 C C . VAL A 1 119 ? -17.965 5.436 -0.902 1.00 90.25 119 VAL A C 1
ATOM 985 O O . VAL A 1 119 ? -18.979 5.152 -0.269 1.00 90.25 119 VAL A O 1
ATOM 988 N N . LEU A 1 120 ? -17.009 6.200 -0.361 1.00 83.81 120 LEU A N 1
ATOM 989 C CA . LEU A 1 120 ? -17.084 6.731 1.016 1.00 83.81 120 LEU A CA 1
ATOM 990 C C . LEU A 1 120 ? -18.294 7.662 1.238 1.00 83.81 120 LEU A C 1
ATOM 992 O O . LEU A 1 120 ? -18.899 7.660 2.308 1.00 83.81 120 LEU A O 1
ATOM 996 N N . GLU A 1 121 ? -18.691 8.447 0.236 1.00 82.19 121 GLU A N 1
ATOM 997 C CA . GLU A 1 121 ? -19.903 9.280 0.277 1.00 82.19 121 GLU A CA 1
ATOM 998 C C . GLU A 1 121 ? -21.202 8.470 0.211 1.00 82.19 121 GLU A C 1
ATOM 1000 O O . GLU A 1 121 ? -22.226 8.903 0.742 1.00 82.19 121 GLU A O 1
ATOM 1005 N N . LYS A 1 122 ? -21.169 7.289 -0.409 1.00 89.50 122 LYS A N 1
ATOM 1006 C CA . LYS A 1 122 ? -22.299 6.360 -0.488 1.00 89.50 122 LYS A CA 1
ATOM 1007 C C . LYS A 1 122 ? -22.413 5.437 0.730 1.00 89.50 122 LYS A C 1
ATOM 1009 O O . LYS A 1 122 ? -23.518 4.966 1.000 1.00 89.50 122 LYS A O 1
ATOM 1014 N N . PHE A 1 123 ? -21.305 5.186 1.430 1.00 88.44 123 PHE A N 1
ATOM 1015 C CA . PHE A 1 123 ? -21.169 4.132 2.439 1.00 88.44 123 PHE A CA 1
ATOM 1016 C C . PHE A 1 123 ? -20.491 4.618 3.755 1.00 88.44 123 PHE A C 1
ATOM 1018 O O . PHE A 1 123 ? -19.628 3.958 4.319 1.00 88.44 123 PHE A O 1
ATOM 1025 N N . TRP A 1 124 ? -20.928 5.750 4.310 1.00 79.81 124 TRP A N 1
ATOM 1026 C CA . TRP A 1 124 ? -20.243 6.516 5.372 1.00 79.81 124 TRP A CA 1
ATOM 1027 C C . TRP A 1 124 ? -20.332 6.082 6.859 1.00 79.81 124 TRP A C 1
ATOM 1029 O O . TRP A 1 124 ? -19.306 6.204 7.510 1.00 79.81 124 TRP A O 1
ATOM 1039 N N . GLU A 1 125 ? -21.467 5.619 7.431 1.00 84.31 125 GLU A N 1
ATOM 1040 C CA . GLU A 1 125 ? -21.591 5.257 8.883 1.00 84.31 125 GLU A CA 1
ATOM 1041 C C . GLU A 1 125 ? -20.375 4.495 9.415 1.00 84.31 125 GLU A C 1
ATOM 1043 O O . GLU A 1 125 ? -19.833 4.879 10.452 1.00 84.31 125 GLU A O 1
ATOM 1048 N N . ASP A 1 126 ? -19.935 3.477 8.668 1.00 87.81 126 ASP A N 1
ATOM 1049 C CA . ASP A 1 126 ? -18.835 2.612 9.077 1.00 87.81 126 ASP A CA 1
ATOM 1050 C C . ASP A 1 126 ? -17.682 2.498 8.060 1.00 87.81 126 ASP A C 1
ATOM 1052 O O . ASP A 1 126 ? -16.630 2.049 8.504 1.00 87.81 126 ASP A O 1
ATOM 1056 N N . ILE A 1 127 ? -17.777 2.892 6.763 1.00 87.06 127 ILE A N 1
ATOM 1057 C CA . ILE A 1 127 ? -16.523 3.040 5.977 1.00 87.06 127 ILE A CA 1
ATOM 1058 C C . ILE A 1 127 ? -15.801 4.269 6.515 1.00 87.06 127 ILE A C 1
ATOM 1060 O O . ILE A 1 127 ? 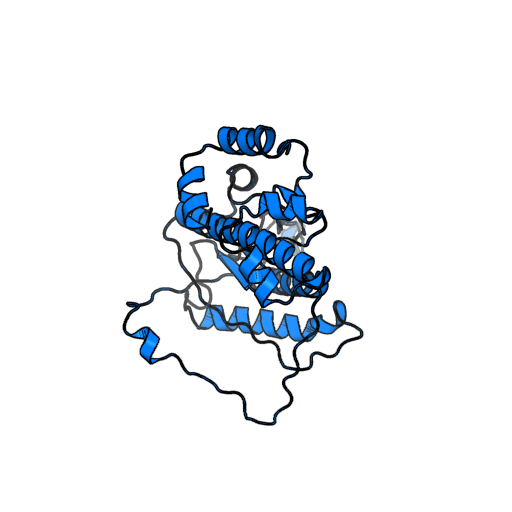-16.091 5.411 6.156 1.00 87.06 127 ILE A O 1
ATOM 1064 N N . VAL A 1 128 ? -14.854 3.983 7.398 1.00 83.38 128 VAL A N 1
ATOM 1065 C CA . VAL A 1 128 ? -14.024 4.946 8.119 1.00 83.38 128 VAL A CA 1
ATOM 1066 C C . VAL A 1 128 ? -12.686 5.166 7.458 1.00 83.38 128 VAL A C 1
ATOM 1068 O O . VAL A 1 128 ? -12.028 6.157 7.757 1.00 83.38 128 VAL A O 1
ATOM 1071 N N . PHE A 1 129 ? -12.259 4.261 6.581 1.00 84.31 129 PHE A N 1
ATOM 1072 C CA . PHE A 1 129 ? -10.963 4.371 5.942 1.00 84.31 129 PHE A CA 1
ATOM 1073 C C . PHE A 1 129 ? -10.944 3.655 4.584 1.00 84.31 129 PHE A C 1
ATOM 1075 O O . PHE A 1 129 ? -11.771 2.788 4.305 1.00 84.31 129 PHE A O 1
ATOM 1082 N N . ALA A 1 130 ? -10.006 4.016 3.718 1.00 87.25 130 ALA A N 1
ATOM 1083 C CA . ALA A 1 130 ? -9.700 3.291 2.487 1.00 87.25 130 ALA A CA 1
ATOM 1084 C C . ALA A 1 130 ? -8.217 3.453 2.140 1.00 87.25 130 ALA A C 1
ATOM 1086 O O . ALA A 1 130 ? -7.564 4.339 2.677 1.00 87.25 130 ALA A O 1
ATOM 1087 N N . TYR A 1 131 ? -7.680 2.626 1.245 1.00 86.94 131 TYR A N 1
ATOM 1088 C CA . TYR A 1 131 ? -6.289 2.732 0.798 1.00 86.94 131 TYR A CA 1
ATOM 1089 C C . TYR A 1 131 ? -6.102 2.245 -0.637 1.00 86.94 131 TYR A C 1
ATOM 1091 O O . TYR A 1 131 ? -6.323 1.068 -0.917 1.00 86.94 131 TYR A O 1
ATOM 1099 N N . GLY A 1 132 ? -5.728 3.154 -1.537 1.00 84.81 132 GLY A N 1
ATOM 1100 C CA . GLY A 1 132 ? -5.569 2.910 -2.967 1.00 84.81 132 GLY A CA 1
ATOM 1101 C C . GLY A 1 132 ? -4.121 2.977 -3.433 1.00 84.81 132 GLY A C 1
ATOM 1102 O O . GLY A 1 132 ? -3.366 3.864 -3.033 1.00 84.81 132 GLY A O 1
ATOM 1103 N N . VAL A 1 133 ? -3.749 2.050 -4.313 1.00 81.56 133 VAL A N 1
ATOM 1104 C CA . VAL A 1 133 ? -2.421 1.930 -4.929 1.00 81.56 133 VAL A CA 1
ATOM 1105 C C . VAL A 1 133 ? -2.627 1.469 -6.366 1.00 81.56 133 VAL A C 1
ATOM 1107 O O . VAL A 1 133 ? -3.390 0.542 -6.595 1.00 81.56 133 VAL A O 1
ATOM 1110 N N . SER A 1 134 ? -1.929 2.065 -7.335 1.00 85.06 134 SER A N 1
ATOM 1111 C CA . SER A 1 134 ? -1.972 1.647 -8.748 1.00 85.06 134 SER A CA 1
ATOM 1112 C C . SER A 1 134 ? -3.401 1.532 -9.327 1.00 85.06 134 SER A C 1
ATOM 1114 O O . SER A 1 134 ? -4.001 2.550 -9.673 1.00 85.06 134 SER A O 1
ATOM 1116 N N . ASP A 1 135 ? -3.936 0.316 -9.449 1.00 86.12 135 ASP A N 1
ATOM 1117 C CA . ASP A 1 135 ? -5.254 -0.046 -9.968 1.00 86.12 135 ASP A CA 1
ATOM 1118 C C . ASP A 1 135 ? -6.181 -0.720 -8.927 1.00 86.12 135 ASP A C 1
ATOM 1120 O O . ASP A 1 135 ? -7.290 -1.132 -9.267 1.00 86.12 135 ASP A O 1
ATOM 1124 N N . GLU A 1 136 ? -5.789 -0.758 -7.649 1.00 87.69 136 GLU A N 1
ATOM 1125 C CA . GLU A 1 136 ? -6.538 -1.372 -6.542 1.00 87.69 136 GLU A CA 1
ATOM 1126 C C . GLU A 1 136 ? -6.924 -0.377 -5.428 1.00 87.69 136 GLU A C 1
ATOM 1128 O O . GLU A 1 136 ? -6.310 0.677 -5.252 1.00 87.69 136 GLU A O 1
ATOM 1133 N N . TYR A 1 137 ? -7.958 -0.730 -4.652 1.00 91.00 137 TYR A N 1
ATOM 1134 C CA . TYR A 1 137 ? -8.433 0.039 -3.498 1.00 91.00 137 TYR A CA 1
ATOM 1135 C C . TYR A 1 137 ? -8.963 -0.881 -2.386 1.00 91.00 137 TYR A C 1
ATOM 1137 O O . TYR A 1 137 ? -9.875 -1.678 -2.598 1.00 91.00 137 TYR A O 1
ATOM 1145 N N . SER A 1 138 ? -8.424 -0.728 -1.179 1.00 90.69 138 SER A N 1
ATOM 1146 C CA . SER A 1 138 ? -8.943 -1.313 0.064 1.00 90.69 138 SER A CA 1
ATOM 1147 C C . SER A 1 138 ? -10.007 -0.397 0.666 1.00 90.69 138 SER A C 1
ATOM 1149 O O . SER A 1 138 ? -9.810 0.815 0.670 1.00 90.69 138 SER A O 1
ATOM 1151 N N . PHE A 1 139 ? -11.078 -0.945 1.245 1.00 91.31 139 PHE A N 1
ATOM 1152 C CA . PHE A 1 139 ? -12.081 -0.194 2.016 1.00 91.31 139 PHE A CA 1
ATOM 1153 C C . PHE A 1 139 ? -12.218 -0.817 3.409 1.00 91.31 139 PHE A C 1
ATOM 1155 O O . PHE A 1 139 ? -12.354 -2.032 3.531 1.00 91.31 139 PHE A O 1
ATOM 1162 N N . ILE A 1 140 ? -12.126 0.013 4.448 1.00 89.94 140 ILE A N 1
ATOM 1163 C CA . ILE A 1 140 ? -11.823 -0.368 5.834 1.00 89.94 140 ILE A CA 1
ATOM 1164 C C . ILE A 1 140 ? -12.873 0.204 6.791 1.00 89.94 140 ILE A C 1
ATOM 1166 O O . ILE A 1 140 ? -13.452 1.266 6.534 1.00 89.94 140 ILE A O 1
ATOM 1170 N N . LEU A 1 141 ? -13.125 -0.516 7.891 1.00 89.00 141 LEU A N 1
ATOM 1171 C CA . LEU A 1 141 ? -14.391 -0.424 8.601 1.00 89.00 141 LEU A CA 1
ATOM 1172 C C . LEU A 1 141 ? -14.362 -0.289 10.123 1.00 89.00 141 LEU A C 1
ATOM 1174 O O . LEU A 1 141 ? -13.512 -0.876 10.787 1.00 89.00 141 LEU A O 1
ATOM 1178 N N . LYS A 1 142 ? -15.410 0.352 10.668 1.00 85.88 142 LYS A N 1
ATOM 1179 C CA . LYS A 1 142 ? -15.812 0.158 12.065 1.00 85.88 142 LYS A CA 1
ATOM 1180 C C . LYS A 1 142 ? -16.232 -1.296 12.279 1.00 85.88 142 LYS A C 1
ATOM 1182 O O . LYS A 1 142 ? -17.086 -1.853 11.586 1.00 85.88 142 LYS A O 1
ATOM 1187 N N . LYS A 1 143 ? -15.677 -1.886 13.329 1.00 86.62 143 LYS A N 1
ATOM 1188 C CA . LYS A 1 143 ? -15.873 -3.276 13.770 1.00 86.62 143 LYS A CA 1
ATOM 1189 C C . LYS A 1 143 ? -17.345 -3.648 14.035 1.00 86.62 143 LYS A C 1
ATOM 1191 O O . LYS A 1 143 ? -17.730 -4.817 13.936 1.00 86.62 143 LYS A O 1
ATOM 1196 N N . ALA A 1 144 ? -18.175 -2.656 14.365 1.00 86.56 144 ALA A N 1
ATOM 1197 C CA . ALA A 1 144 ? -19.568 -2.795 14.799 1.00 86.56 144 ALA A CA 1
ATOM 1198 C C . ALA A 1 144 ? -20.606 -3.007 13.670 1.00 86.56 144 ALA A C 1
ATOM 1200 O O . ALA A 1 144 ? -21.796 -3.141 13.956 1.00 86.56 144 ALA A O 1
ATOM 1201 N N . THR A 1 145 ? -20.174 -3.078 12.408 1.00 87.00 145 THR A N 1
ATOM 1202 C CA . THR A 1 145 ? -21.042 -3.123 11.217 1.00 87.00 145 THR A CA 1
ATOM 1203 C C . THR A 1 145 ? -22.194 -4.129 11.218 1.00 87.00 145 THR A C 1
ATOM 1205 O O . THR A 1 145 ? -22.064 -5.270 11.669 1.00 87.00 145 THR A O 1
ATOM 1208 N N . ASN A 1 146 ? -23.307 -3.726 10.589 1.00 89.38 146 ASN A N 1
ATOM 1209 C CA . ASN A 1 146 ? -24.423 -4.608 10.239 1.00 89.38 146 ASN A CA 1
ATOM 1210 C C . ASN A 1 146 ? -24.979 -4.398 8.806 1.00 89.38 146 ASN A C 1
ATOM 1212 O O . ASN A 1 146 ? -26.085 -4.852 8.495 1.00 89.38 146 ASN A O 1
ATOM 1216 N N . LEU A 1 147 ? -24.254 -3.730 7.895 1.00 89.56 147 LEU A N 1
ATOM 1217 C CA . LEU A 1 147 ? -24.734 -3.577 6.508 1.00 89.56 147 LEU A CA 1
ATOM 1218 C C . LEU A 1 147 ? -24.946 -4.916 5.842 1.00 89.56 147 LEU A C 1
ATOM 1220 O O . LEU A 1 147 ? -24.107 -5.808 5.936 1.00 89.56 147 LEU A O 1
ATOM 1224 N N . TYR A 1 148 ? -26.078 -5.037 5.150 1.00 91.62 148 TYR A N 1
ATOM 1225 C CA . TYR A 1 148 ? -26.483 -6.257 4.458 1.00 91.62 148 TYR A CA 1
ATOM 1226 C C . TYR A 1 148 ? -26.310 -7.520 5.327 1.00 91.62 148 TYR A C 1
ATOM 1228 O O . TYR A 1 148 ? -26.081 -8.597 4.779 1.00 91.62 148 TYR A O 1
ATOM 1236 N N . GLN A 1 149 ? -26.416 -7.383 6.661 1.00 90.19 149 GLN A N 1
ATOM 1237 C CA . GLN A 1 149 ? -26.202 -8.432 7.667 1.00 90.19 149 GLN A CA 1
ATOM 1238 C C . GLN A 1 149 ? -24.775 -9.027 7.657 1.00 90.19 149 GLN A C 1
ATOM 1240 O O . GLN A 1 149 ? -24.609 -10.234 7.810 1.00 90.19 149 GLN A O 1
ATOM 1245 N N . ARG A 1 150 ? -23.747 -8.192 7.420 1.00 86.31 150 ARG A N 1
ATOM 1246 C CA . ARG A 1 150 ? -22.321 -8.568 7.249 1.00 86.31 150 ARG A CA 1
ATOM 1247 C C . ARG A 1 150 ? -22.073 -9.603 6.136 1.00 86.31 150 ARG A C 1
ATOM 1249 O O . ARG A 1 150 ? -21.068 -10.306 6.134 1.00 86.31 150 ARG A O 1
ATOM 1256 N N . ARG A 1 151 ? -22.988 -9.714 5.164 1.00 87.12 151 ARG A N 1
ATOM 1257 C CA . ARG A 1 151 ? -22.908 -10.708 4.080 1.00 87.12 151 ARG A CA 1
ATOM 1258 C C . ARG A 1 151 ? -21.989 -10.258 2.940 1.00 87.12 151 ARG A C 1
ATOM 1260 O O . ARG A 1 151 ? -22.501 -9.912 1.870 1.00 87.12 151 ARG A O 1
ATOM 1267 N N . ALA A 1 1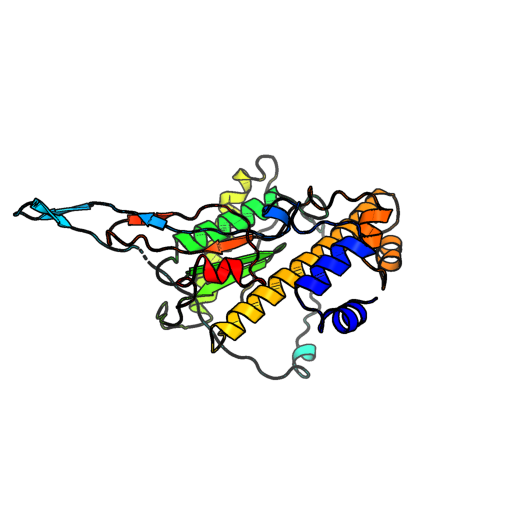52 ? -20.678 -10.329 3.156 1.00 85.12 152 ALA A N 1
ATOM 1268 C CA . ALA A 1 152 ? -19.666 -10.725 2.166 1.00 85.12 152 ALA A CA 1
ATOM 1269 C C . ALA A 1 152 ? -19.979 -10.311 0.708 1.00 85.12 152 ALA A C 1
ATOM 1271 O O . ALA A 1 152 ? -19.910 -9.139 0.333 1.00 85.12 152 ALA A O 1
ATOM 1272 N N . ASN A 1 153 ? -20.467 -11.261 -0.092 1.00 83.44 153 ASN A N 1
ATOM 1273 C CA . ASN A 1 153 ? -20.810 -11.116 -1.505 1.00 83.44 153 ASN A CA 1
ATOM 1274 C C . ASN A 1 153 ? -21.755 -9.930 -1.798 1.00 83.44 153 ASN A C 1
ATOM 1276 O O . ASN A 1 153 ? -21.645 -9.306 -2.851 1.00 83.44 153 ASN A O 1
ATOM 1280 N N . THR A 1 154 ? -22.692 -9.606 -0.895 1.00 90.44 154 THR A N 1
ATOM 1281 C CA . THR A 1 154 ? -23.628 -8.469 -1.052 1.00 90.44 154 THR A CA 1
ATOM 1282 C C . THR A 1 154 ? -22.893 -7.141 -0.937 1.00 90.44 154 THR A C 1
ATOM 1284 O O . THR A 1 154 ? -23.138 -6.217 -1.706 1.00 90.44 154 THR A O 1
ATOM 1287 N N . ILE A 1 155 ? -21.993 -7.068 0.041 1.00 88.81 155 ILE A N 1
ATOM 1288 C CA . ILE A 1 155 ? -21.179 -5.902 0.360 1.00 88.81 155 ILE A CA 1
ATOM 1289 C C . ILE A 1 155 ? -20.202 -5.620 -0.783 1.00 88.81 155 ILE A C 1
ATOM 1291 O O . ILE A 1 155 ? -20.182 -4.510 -1.315 1.00 88.81 155 ILE A O 1
ATOM 1295 N N . ILE A 1 156 ? -19.466 -6.644 -1.221 1.00 90.81 156 ILE A N 1
ATOM 1296 C CA . ILE A 1 156 ? -18.521 -6.529 -2.335 1.00 90.81 156 ILE A CA 1
ATOM 1297 C C . ILE A 1 156 ? -19.257 -6.140 -3.612 1.00 90.81 156 ILE A C 1
ATOM 1299 O O . ILE A 1 156 ? -18.875 -5.166 -4.252 1.00 90.81 156 ILE A O 1
ATOM 1303 N N . SER A 1 157 ? -20.360 -6.818 -3.947 1.00 88.88 157 SER A N 1
ATOM 1304 C CA . SER A 1 157 ? -21.154 -6.471 -5.134 1.00 88.88 157 SER A CA 1
ATOM 1305 C C . SER A 1 157 ? -21.635 -5.017 -5.101 1.00 88.88 157 SER A C 1
ATOM 1307 O O . SER A 1 157 ? -21.648 -4.356 -6.138 1.00 88.88 157 SER A O 1
ATOM 1309 N N . ALA A 1 158 ? -22.007 -4.492 -3.929 1.00 93.44 158 ALA A N 1
ATOM 1310 C CA . ALA A 1 158 ? -22.452 -3.110 -3.782 1.00 93.44 158 ALA A CA 1
ATOM 1311 C C . ALA A 1 158 ? -21.316 -2.094 -3.991 1.00 93.44 158 ALA A C 1
ATOM 1313 O O . ALA A 1 158 ? -21.522 -1.117 -4.707 1.00 93.44 158 ALA A O 1
ATOM 1314 N N . ILE A 1 159 ? -20.118 -2.326 -3.440 1.00 93.50 159 ILE A N 1
ATOM 1315 C CA . ILE A 1 159 ? -18.969 -1.434 -3.673 1.00 93.50 159 ILE A CA 1
ATOM 1316 C C . ILE A 1 159 ? -18.437 -1.569 -5.091 1.00 93.50 159 ILE A C 1
ATOM 1318 O O . ILE A 1 159 ? -18.312 -0.561 -5.776 1.00 93.50 159 ILE A O 1
ATOM 1322 N N . VAL A 1 160 ? -18.169 -2.787 -5.560 1.00 94.62 160 VAL A N 1
ATOM 1323 C CA . VAL A 1 160 ? -17.599 -3.036 -6.891 1.00 94.62 160 VAL A CA 1
ATOM 1324 C C . VAL A 1 160 ? -18.504 -2.469 -7.980 1.00 94.62 160 VAL A C 1
ATOM 1326 O O . VAL A 1 160 ? -18.013 -1.791 -8.882 1.00 94.62 160 VAL A O 1
ATOM 1329 N N . SER A 1 161 ? -19.827 -2.653 -7.888 1.00 94.06 161 SER A N 1
ATOM 1330 C CA . SER A 1 161 ? -20.753 -2.057 -8.860 1.00 94.06 161 SER A CA 1
ATOM 1331 C C . SER A 1 161 ? -20.795 -0.528 -8.774 1.00 94.06 161 SER A C 1
ATOM 1333 O O . SER A 1 161 ? -20.842 0.126 -9.817 1.00 94.06 161 SER A O 1
ATOM 1335 N N . PHE A 1 162 ? -20.722 0.069 -7.578 1.00 93.62 162 PHE A N 1
ATOM 1336 C CA . PHE A 1 162 ? -20.744 1.527 -7.416 1.00 93.62 162 PHE A CA 1
ATOM 1337 C C . PHE A 1 162 ? -19.426 2.186 -7.854 1.00 93.62 162 PHE A C 1
ATOM 1339 O O . PHE A 1 162 ? -19.444 3.215 -8.527 1.00 93.62 162 PHE A O 1
ATOM 1346 N N . PHE A 1 163 ? -18.288 1.552 -7.570 1.00 95.12 163 PHE A N 1
ATOM 1347 C CA . PHE A 1 163 ? -16.963 1.967 -8.023 1.00 95.12 163 PHE A CA 1
ATOM 1348 C C . PHE A 1 163 ? -16.844 1.840 -9.549 1.00 95.12 163 PHE A C 1
ATOM 1350 O O . PHE A 1 163 ? -16.514 2.812 -10.221 1.00 95.12 163 PHE A O 1
ATOM 1357 N N . THR A 1 164 ? -17.209 0.683 -10.117 1.00 95.12 164 THR A N 1
ATOM 1358 C CA . THR A 1 164 ? -17.184 0.438 -11.572 1.00 95.12 164 THR A CA 1
ATOM 1359 C C . THR A 1 164 ? -18.095 1.408 -12.327 1.00 95.12 164 THR A C 1
ATOM 1361 O O . THR A 1 164 ? -17.666 2.035 -13.295 1.00 95.12 164 THR A O 1
ATOM 1364 N N . SER A 1 165 ? -19.346 1.580 -11.882 1.00 95.25 165 SER A N 1
ATOM 1365 C CA . SER A 1 165 ? -20.272 2.525 -12.522 1.00 95.25 165 SER A CA 1
ATOM 1366 C C . SER A 1 165 ? -19.799 3.973 -12.390 1.00 95.25 165 SER A C 1
ATOM 1368 O O . SER A 1 165 ? -19.864 4.710 -13.372 1.00 95.25 165 SER A O 1
ATOM 1370 N N . THR A 1 166 ? -19.228 4.369 -11.246 1.00 93.56 166 THR A N 1
ATOM 1371 C CA . THR A 1 166 ? -18.600 5.692 -11.098 1.00 93.56 166 THR A CA 1
ATOM 1372 C C . THR A 1 166 ? -17.414 5.861 -12.047 1.00 93.56 166 THR A C 1
ATOM 1374 O O . THR A 1 166 ? -17.334 6.891 -12.711 1.00 93.56 166 THR A O 1
ATOM 1377 N N . TYR A 1 167 ? -16.547 4.855 -12.199 1.00 94.50 167 TYR A N 1
ATOM 1378 C CA . TYR A 1 167 ? -15.397 4.904 -13.109 1.00 94.50 167 TYR A CA 1
ATOM 1379 C C . TYR A 1 167 ? -15.843 5.160 -14.553 1.00 94.50 167 TYR A C 1
ATOM 1381 O O . TYR A 1 167 ? -15.352 6.078 -15.211 1.00 94.50 167 TYR A O 1
ATOM 1389 N N . VAL A 1 168 ? -16.844 4.407 -15.021 1.00 94.31 168 VAL A N 1
ATOM 1390 C CA . VAL A 1 168 ? -17.434 4.562 -16.359 1.00 94.31 168 VAL A CA 1
ATOM 1391 C C . VAL A 1 168 ? -18.115 5.929 -16.516 1.00 94.31 168 VAL A C 1
ATOM 1393 O O . VAL A 1 168 ? -17.858 6.635 -17.489 1.00 94.31 168 VAL A O 1
ATOM 1396 N N . MET A 1 169 ? -18.946 6.345 -15.553 1.00 94.25 169 MET A N 1
ATOM 1397 C CA . MET A 1 169 ? -19.692 7.613 -15.614 1.00 94.25 169 MET A CA 1
ATOM 1398 C C . MET A 1 169 ? -18.806 8.859 -15.483 1.00 94.25 169 MET A C 1
ATOM 1400 O O . MET A 1 169 ? -19.171 9.922 -15.984 1.00 94.25 169 MET A O 1
ATOM 1404 N N . ARG A 1 170 ? -17.666 8.764 -14.789 1.00 93.56 170 ARG A N 1
ATOM 1405 C CA . ARG A 1 170 ? -16.745 9.887 -14.544 1.00 93.56 170 ARG A CA 1
ATOM 1406 C C . ARG A 1 170 ? -15.529 9.893 -15.467 1.00 93.56 170 ARG A C 1
ATOM 1408 O O . ARG A 1 170 ? -14.826 10.900 -15.485 1.00 93.56 170 ARG A O 1
ATOM 1415 N N . TRP A 1 171 ? -15.315 8.848 -16.273 1.00 93.81 171 TRP A N 1
ATOM 1416 C CA . TRP A 1 171 ? -14.217 8.732 -17.244 1.00 93.81 171 TRP A CA 1
ATOM 1417 C C . TRP A 1 171 ? -13.954 10.034 -18.017 1.00 93.81 171 TRP A C 1
ATOM 1419 O O . TRP A 1 171 ? -12.835 10.547 -18.030 1.00 93.81 171 TRP A O 1
ATOM 1429 N N . LYS A 1 172 ? -15.005 10.632 -18.594 1.00 93.81 172 LYS A N 1
ATOM 1430 C CA . LYS A 1 172 ? -14.909 11.858 -19.403 1.00 93.81 172 LYS A CA 1
ATOM 1431 C C . LYS A 1 172 ? -14.443 13.108 -18.651 1.00 93.81 172 LYS A C 1
ATOM 1433 O O . LYS A 1 172 ? -13.975 14.033 -19.307 1.00 93.81 172 LYS A O 1
ATOM 1438 N N . ASN A 1 173 ? -14.498 13.131 -17.318 1.00 93.06 173 ASN A N 1
ATOM 1439 C CA . ASN A 1 173 ? -13.971 14.244 -16.523 1.00 93.06 173 ASN A CA 1
ATOM 1440 C C . ASN A 1 173 ? -12.431 14.278 -16.536 1.00 93.06 173 ASN A C 1
ATOM 1442 O O . ASN A 1 173 ? -11.849 15.356 -16.479 1.00 93.06 173 ASN A O 1
ATOM 1446 N N . PHE A 1 174 ? -11.781 13.113 -16.638 1.00 90.62 174 PHE A N 1
ATOM 1447 C CA . PHE A 1 174 ? -10.316 12.965 -16.623 1.00 90.62 174 PHE A CA 1
ATOM 1448 C C . PHE A 1 174 ? -9.743 12.656 -18.015 1.00 90.62 174 PHE A C 1
ATOM 1450 O O . PHE A 1 174 ? -8.595 12.982 -18.319 1.00 90.62 174 PHE A O 1
ATOM 1457 N N . PHE A 1 175 ? -10.567 12.075 -18.889 1.00 91.19 175 PHE A N 1
ATOM 1458 C CA . PHE A 1 175 ? -10.225 11.680 -20.253 1.00 91.19 175 PHE A CA 1
ATOM 1459 C C . PHE A 1 175 ? -11.186 12.301 -21.291 1.00 91.19 175 PHE A C 1
ATOM 1461 O O . PHE A 1 175 ? -11.794 11.571 -22.075 1.00 91.19 175 PHE A O 1
ATOM 1468 N N . PRO A 1 176 ? -11.345 13.640 -21.355 1.00 91.25 176 PRO A N 1
ATOM 1469 C CA . PRO A 1 176 ? -12.333 14.278 -22.235 1.00 91.25 176 PRO A CA 1
ATOM 1470 C C . PRO A 1 176 ? -12.158 13.887 -23.713 1.00 91.25 176 PRO A C 1
ATOM 1472 O O . PRO A 1 176 ? -13.132 13.555 -24.389 1.00 91.25 176 PRO A O 1
ATOM 1475 N N . GLN A 1 177 ? -10.907 13.832 -24.183 1.00 90.44 177 GLN A N 1
ATOM 1476 C CA . GLN A 1 177 ? -10.534 13.527 -25.573 1.00 90.44 177 GLN A CA 1
ATOM 1477 C C . GLN A 1 177 ? -10.367 12.024 -25.878 1.00 90.44 177 GLN A C 1
ATOM 1479 O O . GLN A 1 177 ? -9.882 11.671 -26.948 1.00 90.44 177 GLN A O 1
ATOM 1484 N N . SER A 1 178 ? -10.729 11.122 -24.956 1.00 87.88 178 SER A N 1
ATOM 1485 C CA . SER A 1 178 ? -10.625 9.670 -25.166 1.00 87.88 178 SER A CA 1
ATOM 1486 C C . SER A 1 178 ? -11.943 8.981 -24.832 1.00 87.88 178 SER A C 1
ATOM 1488 O O . SER A 1 178 ? -12.581 9.305 -23.831 1.00 87.88 178 SER A O 1
ATOM 1490 N N . GLU A 1 179 ? -12.378 8.035 -25.659 1.00 87.75 179 GLU A N 1
ATOM 1491 C CA . GLU A 1 179 ? -13.502 7.162 -25.308 1.00 87.75 179 GLU A CA 1
ATOM 1492 C C . GLU A 1 179 ? -13.036 5.988 -24.449 1.00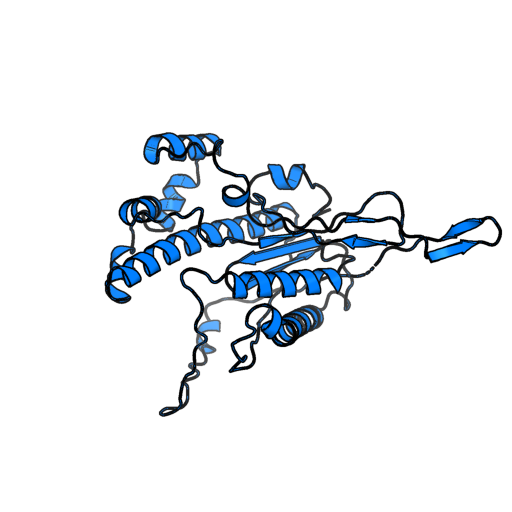 87.75 179 GLU A C 1
ATOM 1494 O O . GLU A 1 179 ? -11.918 5.485 -24.602 1.00 87.75 179 GLU A O 1
ATOM 1499 N N . LEU A 1 180 ? -13.916 5.528 -23.561 1.00 86.88 180 LEU A N 1
ATOM 1500 C CA . LEU A 1 180 ? -13.731 4.265 -22.864 1.00 86.88 180 LEU A CA 1
ATOM 1501 C C . LEU A 1 180 ? -14.017 3.132 -23.863 1.00 86.88 180 LEU A C 1
ATOM 1503 O O . LEU A 1 180 ? -15.165 2.909 -24.239 1.00 86.88 180 LEU A O 1
ATOM 1507 N N . LYS A 1 181 ? -12.964 2.474 -24.364 1.00 82.06 181 LYS A N 1
ATOM 1508 C CA . LYS A 1 181 ? -13.055 1.576 -25.533 1.00 82.06 181 LYS A CA 1
ATOM 1509 C C . LYS A 1 181 ? -13.595 0.190 -25.184 1.00 82.06 181 LYS A C 1
ATOM 1511 O O . LYS A 1 181 ? -14.196 -0.457 -26.032 1.00 82.06 181 LYS A O 1
ATOM 1516 N N . ASN A 1 182 ? -13.369 -0.243 -23.947 1.00 76.81 182 ASN A N 1
ATOM 1517 C CA . ASN A 1 182 ? -13.884 -1.475 -23.356 1.00 76.81 182 ASN A CA 1
ATOM 1518 C C . ASN A 1 182 ? -14.481 -1.130 -21.983 1.00 76.81 182 ASN A C 1
ATOM 1520 O O . ASN A 1 182 ? -13.953 -0.227 -21.331 1.00 76.81 182 ASN A O 1
ATOM 1524 N N . PRO A 1 183 ? -15.530 -1.822 -21.506 1.00 78.88 183 PRO A N 1
ATOM 1525 C CA . PRO A 1 183 ? -16.029 -1.612 -20.153 1.00 78.88 183 PRO A CA 1
ATOM 1526 C C . PRO A 1 183 ? -14.944 -1.966 -19.128 1.00 78.88 183 PRO A C 1
ATOM 1528 O O . PRO A 1 183 ? -14.460 -3.097 -19.100 1.00 78.88 183 PRO A O 1
ATOM 1531 N N . SER A 1 184 ? -14.578 -1.005 -18.279 1.00 86.19 184 SER A N 1
ATOM 1532 C CA . SER A 1 184 ? -13.785 -1.284 -17.080 1.00 86.19 184 SER A CA 1
ATOM 1533 C C . SER A 1 184 ? -14.561 -2.202 -16.139 1.00 86.19 184 SER A C 1
ATOM 1535 O O . SER A 1 184 ? -15.779 -2.075 -16.006 1.00 86.19 184 SER A O 1
ATOM 1537 N N . SER A 1 185 ? -13.847 -3.077 -15.442 1.00 87.19 185 SER A N 1
ATOM 1538 C CA . SER A 1 185 ? -14.378 -3.934 -14.385 1.00 87.19 185 SER A CA 1
ATOM 1539 C C . SER A 1 185 ? -13.353 -4.044 -13.269 1.00 87.19 185 SER A C 1
ATOM 1541 O O . SER A 1 185 ? -12.173 -4.237 -13.556 1.00 87.19 185 SER A O 1
ATOM 1543 N N . PHE A 1 186 ? -13.815 -3.982 -12.026 1.00 92.38 186 PHE A N 1
ATOM 1544 C CA . PHE A 1 186 ? -13.009 -4.274 -10.845 1.00 92.38 186 PHE A CA 1
ATOM 1545 C C . PHE A 1 186 ? -13.468 -5.607 -10.254 1.00 92.38 186 PHE A C 1
ATOM 1547 O O . PHE A 1 186 ? -14.647 -5.955 -10.358 1.00 92.38 186 PHE A O 1
ATOM 1554 N N . ASP A 1 187 ? -12.547 -6.365 -9.668 1.00 90.94 187 ASP A N 1
ATOM 1555 C CA . ASP A 1 187 ? -12.882 -7.480 -8.791 1.00 90.94 187 ASP A CA 1
ATOM 1556 C C . ASP A 1 187 ? -13.037 -6.981 -7.343 1.00 90.94 187 ASP A C 1
ATOM 1558 O O . ASP A 1 187 ? -13.082 -5.778 -7.072 1.00 90.94 187 ASP A O 1
ATOM 1562 N N . GLY A 1 188 ? -13.192 -7.905 -6.400 1.00 87.62 188 GLY A N 1
ATOM 1563 C CA . GLY A 1 188 ? -13.299 -7.555 -4.994 1.00 87.62 188 GLY A CA 1
ATOM 1564 C C . GLY A 1 188 ? -13.249 -8.775 -4.088 1.00 87.62 188 GLY A C 1
ATOM 1565 O O . GLY A 1 188 ? -13.741 -9.849 -4.427 1.00 87.62 188 GLY A O 1
ATOM 1566 N N . ARG A 1 189 ? -12.647 -8.564 -2.923 1.00 88.50 189 ARG A N 1
ATOM 1567 C CA . ARG A 1 189 ? -12.491 -9.489 -1.795 1.00 88.50 189 ARG A CA 1
ATOM 1568 C C . ARG A 1 189 ? -12.533 -8.652 -0.524 1.00 88.50 189 ARG A C 1
ATOM 1570 O O . ARG A 1 189 ? -12.109 -7.494 -0.560 1.00 88.50 189 ARG A O 1
ATOM 1577 N N . ALA A 1 190 ? -12.983 -9.212 0.587 1.00 86.06 190 ALA A N 1
ATOM 1578 C CA . ALA A 1 190 ? -12.890 -8.558 1.882 1.00 86.06 190 ALA A CA 1
ATOM 1579 C C . ALA A 1 190 ? -12.249 -9.477 2.932 1.00 86.06 190 ALA A C 1
ATOM 1581 O O . ALA A 1 190 ? -12.218 -10.702 2.829 1.00 86.06 190 ALA A O 1
ATOM 1582 N N . LEU A 1 191 ? -11.628 -8.830 3.912 1.00 86.12 191 LEU A N 1
ATOM 1583 C CA . LEU A 1 191 ? -10.700 -9.414 4.869 1.00 86.12 191 LEU A CA 1
ATOM 1584 C C . LEU A 1 191 ? -11.040 -8.810 6.229 1.00 86.12 191 LEU A C 1
ATOM 1586 O O . LEU A 1 191 ? -11.026 -7.585 6.357 1.00 86.12 191 LEU A O 1
ATOM 1590 N N . CYS A 1 192 ? -11.323 -9.633 7.238 1.00 83.62 192 CYS A N 1
ATOM 1591 C CA . CYS A 1 192 ? -11.555 -9.129 8.591 1.00 83.62 192 CYS A CA 1
ATOM 1592 C C . CYS A 1 192 ? -10.341 -9.408 9.467 1.00 83.62 192 CYS A C 1
ATOM 1594 O O . CYS A 1 192 ? -9.999 -10.554 9.758 1.00 83.62 192 CYS A O 1
ATOM 1596 N N . ASN A 1 193 ? -9.705 -8.330 9.907 1.00 81.38 193 ASN A N 1
ATOM 1597 C CA . ASN A 1 193 ? -8.599 -8.369 10.846 1.00 81.38 193 ASN A CA 1
ATOM 1598 C C . ASN A 1 193 ? -9.182 -8.394 12.267 1.00 81.38 193 ASN A C 1
ATOM 1600 O O . ASN A 1 193 ? -9.991 -7.539 12.625 1.00 81.38 193 ASN A O 1
ATOM 1604 N N . SER A 1 194 ? -8.818 -9.386 13.085 1.00 80.25 194 SER A N 1
ATOM 1605 C CA . SER A 1 194 ? -9.451 -9.601 14.400 1.00 80.25 194 SER A CA 1
ATOM 1606 C C . SER A 1 194 ? -9.173 -8.485 15.418 1.00 80.25 194 SER A C 1
ATOM 1608 O O . SER A 1 194 ? -9.927 -8.309 16.385 1.00 80.25 194 SER A O 1
ATOM 1610 N N . SER A 1 195 ? -8.110 -7.711 15.199 1.00 85.25 195 SER A N 1
ATOM 1611 C CA . SER A 1 195 ? -7.711 -6.582 16.034 1.00 85.25 195 SER A CA 1
ATOM 1612 C C . SER A 1 195 ? -7.196 -5.404 15.199 1.00 85.25 195 SER A C 1
ATOM 1614 O O . SER A 1 195 ? -6.898 -5.539 14.009 1.00 85.25 195 SER A O 1
ATOM 1616 N N . THR A 1 196 ? -7.121 -4.237 15.838 1.00 86.62 196 THR A N 1
ATOM 1617 C CA . THR A 1 196 ? -6.716 -2.969 15.218 1.00 86.62 196 THR A CA 1
ATOM 1618 C C . THR A 1 196 ? -5.239 -2.978 14.814 1.00 86.62 196 THR A C 1
ATOM 1620 O O . THR A 1 196 ? -4.869 -2.357 13.823 1.00 86.62 196 THR A O 1
ATOM 1623 N N . GLU A 1 197 ? -4.404 -3.742 15.519 1.00 88.69 197 GLU A N 1
ATOM 1624 C CA . GLU A 1 197 ? -2.985 -3.948 15.213 1.00 88.69 197 GLU A CA 1
ATOM 1625 C C . GLU A 1 197 ? -2.822 -4.673 13.872 1.00 88.69 197 GLU A C 1
ATOM 1627 O O . GLU A 1 197 ? -2.203 -4.134 12.964 1.00 88.69 197 GLU A O 1
ATOM 1632 N N . ILE A 1 198 ? -3.489 -5.820 13.688 1.00 87.38 198 ILE A N 1
ATOM 1633 C CA . ILE A 1 198 ? -3.426 -6.613 12.444 1.00 87.38 198 ILE A CA 1
ATOM 1634 C C . ILE A 1 198 ? -3.946 -5.801 11.241 1.00 87.38 198 ILE A C 1
ATOM 1636 O O . ILE A 1 198 ? -3.462 -5.940 10.118 1.00 87.38 198 ILE A O 1
ATOM 1640 N N . LEU A 1 199 ? -4.920 -4.914 11.468 1.00 86.12 199 LEU A N 1
ATOM 1641 C CA . LEU A 1 199 ? -5.412 -3.988 10.448 1.00 86.12 199 LEU A CA 1
ATOM 1642 C C . LEU A 1 199 ? -4.383 -2.901 10.086 1.00 86.12 199 LEU A C 1
ATOM 1644 O O . LEU A 1 199 ? -4.238 -2.574 8.907 1.00 86.12 199 LEU A O 1
ATOM 1648 N N . ARG A 1 200 ? -3.640 -2.372 11.066 1.00 90.00 200 ARG A N 1
ATOM 1649 C CA . ARG A 1 200 ? -2.518 -1.454 10.813 1.00 90.00 200 ARG A CA 1
ATOM 1650 C C . ARG A 1 200 ? -1.363 -2.164 10.106 1.00 90.00 200 ARG A C 1
ATOM 1652 O O . ARG A 1 200 ? -0.824 -1.595 9.162 1.00 90.00 200 ARG A O 1
ATOM 1659 N N . ASP A 1 201 ? -1.051 -3.407 10.465 1.00 88.94 201 ASP A N 1
ATOM 1660 C CA . ASP A 1 201 ? -0.036 -4.228 9.788 1.00 88.94 201 ASP A CA 1
ATOM 1661 C C . ASP A 1 201 ? -0.407 -4.487 8.318 1.00 88.94 201 ASP A C 1
ATOM 1663 O O . ASP A 1 201 ? 0.427 -4.327 7.425 1.00 88.94 201 ASP A O 1
ATOM 1667 N N . TYR A 1 202 ? -1.677 -4.813 8.038 1.00 88.12 202 TYR A N 1
ATOM 1668 C CA . TYR A 1 202 ? -2.193 -4.954 6.672 1.00 88.12 202 TYR A CA 1
ATOM 1669 C C . TYR A 1 202 ? -2.006 -3.669 5.852 1.00 88.12 202 TYR A C 1
ATOM 1671 O O . TYR A 1 202 ? -1.475 -3.713 4.741 1.00 88.12 202 TYR A O 1
ATOM 1679 N N . LEU A 1 203 ? -2.413 -2.520 6.399 1.00 87.62 203 LEU A N 1
ATOM 1680 C CA . LEU A 1 203 ? -2.291 -1.226 5.725 1.00 87.62 203 LEU A CA 1
ATOM 1681 C C . LEU A 1 203 ? -0.827 -0.811 5.521 1.00 87.62 203 LEU A C 1
ATOM 1683 O O . LEU A 1 203 ? -0.462 -0.359 4.436 1.00 87.62 203 LEU A O 1
ATOM 1687 N N . SER A 1 204 ? 0.021 -1.063 6.518 1.00 89.81 204 SER A N 1
ATOM 1688 C CA . SER A 1 204 ? 1.471 -0.863 6.442 1.00 89.81 204 SER A CA 1
ATOM 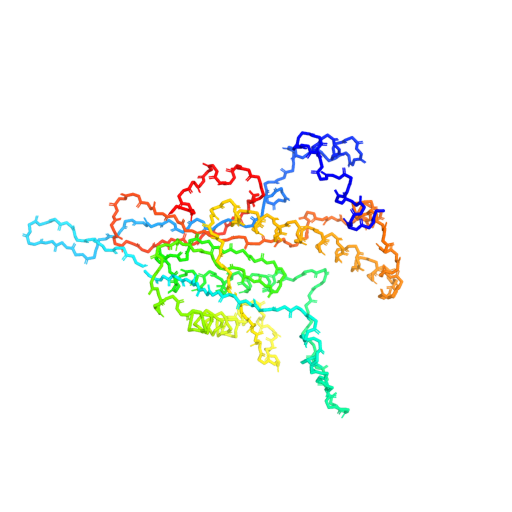1689 C C . SER A 1 204 ? 2.087 -1.697 5.319 1.00 89.81 204 SER A C 1
ATOM 1691 O O . SER A 1 204 ? 2.857 -1.184 4.508 1.00 89.81 204 SER A O 1
ATOM 1693 N N . TRP A 1 205 ? 1.701 -2.973 5.209 1.00 87.69 205 TRP A N 1
ATOM 1694 C CA . TRP A 1 205 ? 2.143 -3.854 4.129 1.00 87.69 205 TRP A CA 1
ATOM 1695 C C . TRP A 1 205 ? 1.699 -3.356 2.746 1.00 87.69 205 TRP A C 1
ATOM 1697 O O . TRP A 1 205 ? 2.507 -3.377 1.814 1.00 87.69 205 TRP A O 1
ATOM 1707 N N . ARG A 1 206 ? 0.461 -2.854 2.599 1.00 85.56 206 ARG A N 1
ATOM 1708 C CA . ARG A 1 206 ? 0.013 -2.246 1.333 1.00 85.56 206 ARG A CA 1
ATOM 1709 C C . ARG A 1 206 ? 0.839 -1.001 0.963 1.00 85.56 206 ARG A C 1
ATOM 1711 O O . ARG A 1 206 ? 1.157 -0.836 -0.214 1.00 85.56 206 ARG A O 1
ATOM 1718 N N . GLN A 1 207 ? 1.248 -0.176 1.933 1.00 85.31 207 GLN A N 1
ATOM 1719 C CA . GLN A 1 207 ? 2.098 0.997 1.677 1.00 85.31 207 GLN A CA 1
ATOM 1720 C C . GLN A 1 207 ? 3.550 0.621 1.339 1.00 85.31 207 GLN A C 1
ATOM 1722 O O . GLN A 1 207 ? 4.101 1.128 0.361 1.00 85.31 207 GLN A O 1
ATOM 1727 N N . VAL A 1 208 ? 4.149 -0.350 2.038 1.00 84.88 208 VAL A N 1
ATOM 1728 C CA . VAL A 1 208 ? 5.476 -0.898 1.687 1.00 84.88 208 VAL A CA 1
ATOM 1729 C C . VAL A 1 208 ? 5.491 -1.477 0.264 1.00 84.88 208 VAL A C 1
ATOM 1731 O O . VAL A 1 208 ? 6.423 -1.220 -0.502 1.00 84.88 208 VAL A O 1
ATOM 1734 N N . ASP A 1 209 ? 4.447 -2.212 -0.125 1.00 83.88 209 ASP A N 1
ATOM 1735 C CA . ASP A 1 209 ? 4.297 -2.749 -1.481 1.00 83.88 209 ASP A CA 1
ATOM 1736 C C . ASP A 1 209 ? 4.148 -1.638 -2.541 1.00 83.88 209 ASP A C 1
ATOM 1738 O O . ASP A 1 209 ? 4.756 -1.733 -3.610 1.00 83.88 209 ASP A O 1
ATOM 1742 N N . CYS A 1 210 ? 3.445 -0.536 -2.240 1.00 82.38 210 CYS A N 1
ATOM 1743 C CA . CYS A 1 210 ? 3.431 0.649 -3.106 1.00 82.38 210 CYS A CA 1
ATOM 1744 C C . CYS A 1 210 ? 4.847 1.194 -3.350 1.00 82.38 210 CYS A C 1
ATOM 1746 O O . CYS A 1 210 ? 5.253 1.325 -4.508 1.00 82.38 210 CYS A O 1
ATOM 1748 N N . HIS A 1 211 ? 5.618 1.469 -2.289 1.00 80.94 211 HIS A N 1
ATOM 1749 C CA . HIS A 1 211 ? 6.974 2.015 -2.421 1.00 80.94 211 HIS A CA 1
ATOM 1750 C C . HIS A 1 211 ? 7.865 1.110 -3.290 1.00 80.94 211 HIS A C 1
ATOM 1752 O O . HIS A 1 211 ? 8.515 1.591 -4.220 1.00 80.94 211 HIS A O 1
ATOM 1758 N N . ILE A 1 212 ? 7.838 -0.209 -3.062 1.00 82.25 212 ILE A N 1
ATOM 1759 C CA . ILE A 1 212 ? 8.617 -1.189 -3.838 1.00 82.25 212 ILE A CA 1
ATOM 1760 C C . ILE A 1 212 ? 8.192 -1.202 -5.315 1.00 82.25 212 ILE A C 1
ATOM 1762 O O . ILE A 1 212 ? 9.041 -1.110 -6.211 1.00 82.25 212 ILE A O 1
ATOM 1766 N N . ASN A 1 213 ? 6.888 -1.293 -5.591 1.00 83.12 213 ASN A N 1
ATOM 1767 C CA . ASN A 1 213 ? 6.372 -1.360 -6.958 1.00 83.12 213 ASN A CA 1
ATOM 1768 C C . ASN A 1 213 ? 6.591 -0.047 -7.720 1.00 83.12 213 ASN A C 1
ATOM 1770 O O . ASN A 1 213 ? 6.921 -0.077 -8.910 1.00 83.12 213 ASN A O 1
ATOM 1774 N N . ASN A 1 214 ? 6.468 1.104 -7.058 1.00 80.31 214 ASN A N 1
ATOM 1775 C CA . ASN A 1 214 ? 6.703 2.402 -7.679 1.00 80.31 214 ASN A CA 1
ATOM 1776 C C . ASN A 1 214 ? 8.202 2.634 -7.940 1.00 80.31 214 ASN A C 1
ATOM 1778 O O . ASN A 1 214 ? 8.561 2.986 -9.066 1.00 80.31 214 ASN A O 1
ATOM 1782 N N . HIS A 1 215 ? 9.099 2.321 -6.990 1.00 80.88 215 HIS A N 1
ATOM 1783 C CA . HIS A 1 215 ? 10.555 2.307 -7.221 1.00 80.88 215 HIS A CA 1
ATOM 1784 C C . HIS A 1 215 ? 10.923 1.444 -8.444 1.00 80.88 215 HIS A C 1
ATOM 1786 O O . HIS A 1 215 ? 11.654 1.892 -9.336 1.00 80.88 215 HIS A O 1
ATOM 1792 N N . TYR A 1 216 ? 10.375 0.224 -8.534 1.00 86.94 216 TYR A N 1
ATOM 1793 C CA . TYR A 1 216 ? 10.644 -0.690 -9.645 1.00 86.94 216 TYR A CA 1
ATOM 1794 C C . TYR A 1 216 ? 10.134 -0.147 -10.985 1.00 86.94 216 TYR A C 1
ATOM 1796 O O . TYR A 1 216 ? 10.890 -0.084 -11.960 1.00 86.94 216 TYR A O 1
ATOM 1804 N N . ASN A 1 217 ? 8.862 0.261 -11.046 1.00 85.06 217 ASN A N 1
ATOM 1805 C CA . ASN A 1 217 ? 8.232 0.749 -12.272 1.00 85.06 217 ASN A CA 1
ATOM 1806 C C . ASN A 1 217 ? 8.911 2.020 -12.792 1.00 85.06 217 ASN A C 1
ATOM 1808 O O . ASN A 1 217 ? 9.164 2.129 -13.993 1.00 85.06 217 ASN A O 1
ATOM 1812 N N . SER A 1 218 ? 9.274 2.941 -11.902 1.00 83.81 218 SER A N 1
ATOM 1813 C CA . SER A 1 218 ? 10.001 4.169 -12.241 1.00 83.81 218 SER A CA 1
ATOM 1814 C C . SER A 1 218 ? 11.319 3.857 -12.947 1.00 83.81 218 SER A C 1
ATOM 1816 O O . SER A 1 218 ? 11.558 4.308 -14.074 1.00 83.81 218 SER A O 1
ATOM 1818 N N . CYS A 1 219 ? 12.137 2.995 -12.336 1.00 87.31 219 CYS A N 1
ATOM 1819 C CA . CYS A 1 219 ? 13.382 2.514 -12.927 1.00 87.31 219 CYS A CA 1
ATOM 1820 C C . CYS A 1 219 ? 13.138 1.816 -14.272 1.00 87.31 219 CYS A C 1
ATOM 1822 O O . CYS A 1 219 ? 13.805 2.109 -15.266 1.00 87.31 219 CYS A O 1
ATOM 1824 N N . PHE A 1 220 ? 12.156 0.914 -14.331 1.00 89.19 220 PHE A N 1
ATOM 1825 C CA . PHE A 1 220 ? 11.848 0.124 -15.521 1.00 89.19 220 PHE A CA 1
ATOM 1826 C C . PHE A 1 220 ? 11.451 1.005 -16.712 1.00 89.19 220 PHE A C 1
ATOM 1828 O O . PHE A 1 220 ? 11.982 0.834 -17.812 1.00 89.19 220 PHE A O 1
ATOM 1835 N N . TRP A 1 221 ? 10.564 1.980 -16.510 1.00 87.62 221 TRP A N 1
ATOM 1836 C CA . TRP A 1 221 ? 10.089 2.835 -17.595 1.00 87.62 221 TRP A CA 1
ATOM 1837 C C . TRP A 1 221 ? 11.121 3.889 -18.019 1.00 87.62 221 TRP A C 1
ATOM 1839 O O . TRP A 1 221 ? 11.239 4.142 -19.218 1.00 87.62 221 TRP A O 1
ATOM 1849 N N . LYS A 1 222 ? 11.976 4.393 -17.114 1.00 87.56 222 LYS A N 1
ATOM 1850 C CA . LYS A 1 222 ? 13.139 5.228 -17.489 1.00 87.56 222 LYS A CA 1
ATOM 1851 C C . LYS A 1 222 ? 14.188 4.432 -18.289 1.00 87.56 222 LYS A C 1
ATOM 1853 O O . LYS A 1 222 ? 14.759 4.948 -19.254 1.00 87.56 222 LYS A O 1
ATOM 1858 N N . LEU A 1 223 ? 14.397 3.149 -17.968 1.00 89.75 223 LEU A N 1
ATOM 1859 C CA . LEU A 1 223 ? 15.228 2.228 -18.764 1.00 89.75 223 LEU A CA 1
ATOM 1860 C C . LEU A 1 223 ? 14.634 1.979 -20.164 1.00 89.75 223 LEU A C 1
ATOM 1862 O O . LEU A 1 223 ? 15.373 1.952 -21.148 1.00 89.75 223 LEU A O 1
ATOM 1866 N N . VAL A 1 224 ? 13.310 1.832 -20.277 1.00 89.19 224 VAL A N 1
ATOM 1867 C CA . VAL A 1 224 ? 12.623 1.680 -21.573 1.00 89.19 224 VAL A CA 1
ATOM 1868 C C . VAL A 1 224 ? 12.678 2.972 -22.401 1.00 89.19 224 VAL A C 1
ATOM 1870 O O . VAL A 1 224 ? 12.987 2.917 -23.592 1.00 89.19 224 VAL A O 1
ATOM 1873 N N . ALA A 1 225 ? 12.471 4.138 -21.780 1.00 87.94 225 ALA A N 1
ATOM 1874 C CA . ALA A 1 225 ? 12.588 5.446 -22.431 1.00 87.94 225 ALA A CA 1
ATOM 1875 C C . ALA A 1 225 ? 14.012 5.716 -22.957 1.00 87.94 225 ALA A C 1
ATOM 1877 O O . ALA A 1 225 ? 14.185 6.218 -24.067 1.00 87.94 225 ALA A O 1
ATOM 1878 N N . SER A 1 226 ? 15.045 5.269 -22.232 1.00 89.00 226 SER A N 1
ATOM 1879 C CA . SER A 1 226 ? 16.452 5.266 -22.681 1.00 89.00 226 SER A CA 1
ATOM 1880 C C . SER A 1 226 ? 16.788 4.146 -23.691 1.00 89.00 226 SER A C 1
ATOM 1882 O O . SER A 1 226 ? 17.933 3.712 -23.817 1.00 89.00 226 SER A O 1
ATOM 1884 N N . ARG A 1 227 ? 15.788 3.702 -24.469 1.00 88.81 227 ARG A N 1
ATOM 1885 C CA . ARG A 1 227 ? 15.877 2.749 -25.593 1.00 88.81 227 ARG A CA 1
ATOM 1886 C C . ARG A 1 227 ? 16.328 1.323 -25.231 1.00 88.81 227 ARG A C 1
ATOM 1888 O O . ARG A 1 227 ? 16.606 0.532 -26.137 1.00 88.81 227 ARG A O 1
ATOM 1895 N N . LYS A 1 228 ? 16.370 0.926 -23.951 1.00 88.44 228 LYS A N 1
ATOM 1896 C CA . LYS A 1 228 ? 16.540 -0.497 -23.593 1.00 88.44 228 LYS A CA 1
ATOM 1897 C C . LYS A 1 228 ? 15.221 -1.231 -23.864 1.00 88.44 228 LYS A C 1
ATOM 1899 O O . LYS A 1 228 ? 14.146 -0.757 -23.514 1.00 88.44 228 LYS A O 1
ATOM 1904 N N . SER A 1 229 ? 15.272 -2.419 -24.468 1.00 90.44 229 SER A N 1
ATOM 1905 C CA . SER A 1 229 ? 14.063 -3.244 -24.618 1.00 90.44 229 SER A CA 1
ATOM 1906 C C . SER A 1 229 ? 13.530 -3.677 -23.247 1.00 90.44 229 SER A C 1
ATOM 1908 O O . SER A 1 229 ? 14.318 -3.853 -22.318 1.00 90.44 229 SER A O 1
ATOM 1910 N N . LYS A 1 230 ? 12.216 -3.924 -23.119 1.00 91.50 230 LYS A N 1
ATOM 1911 C CA . LYS A 1 230 ? 11.577 -4.352 -21.852 1.00 91.50 230 LYS A CA 1
ATOM 1912 C C . LYS A 1 230 ? 12.338 -5.496 -21.154 1.00 91.50 230 LYS A C 1
ATOM 1914 O O . LYS A 1 230 ? 12.616 -5.410 -19.965 1.00 91.50 230 LYS A O 1
ATOM 1919 N N . ARG A 1 231 ? 12.795 -6.506 -21.910 1.00 91.12 231 ARG A N 1
ATOM 1920 C CA . ARG A 1 231 ? 13.629 -7.617 -21.402 1.00 91.12 231 ARG A CA 1
ATOM 1921 C C . ARG A 1 231 ? 15.009 -7.167 -20.893 1.00 91.12 231 ARG A C 1
ATOM 1923 O O . ARG A 1 231 ? 15.483 -7.693 -19.892 1.00 91.12 231 ARG A O 1
ATOM 1930 N N . LYS A 1 232 ? 15.664 -6.199 -21.551 1.00 90.25 232 LYS A N 1
ATOM 1931 C CA . LYS A 1 232 ? 16.930 -5.611 -21.067 1.00 90.25 232 LYS A CA 1
ATOM 1932 C C . LYS A 1 232 ? 16.714 -4.738 -19.826 1.00 90.25 232 LYS A C 1
ATOM 1934 O O . LYS A 1 232 ? 17.551 -4.784 -18.933 1.00 90.25 232 LYS A O 1
ATOM 1939 N N . ALA A 1 233 ? 15.610 -3.991 -19.747 1.00 89.31 233 ALA A N 1
ATOM 1940 C CA . ALA A 1 233 ? 15.242 -3.219 -18.560 1.00 89.31 233 ALA A CA 1
ATOM 1941 C C . ALA A 1 233 ? 14.986 -4.142 -17.353 1.00 89.31 233 ALA A C 1
ATOM 1943 O O . ALA A 1 233 ? 15.663 -4.012 -16.340 1.00 89.31 233 ALA A O 1
ATOM 1944 N N . GLN A 1 234 ? 14.119 -5.149 -17.507 1.00 89.56 234 GLN A N 1
ATOM 1945 C CA . GLN A 1 234 ? 13.818 -6.152 -16.477 1.00 89.56 234 GLN A CA 1
ATOM 1946 C C . GLN A 1 234 ? 15.082 -6.867 -15.970 1.00 89.56 234 GLN A C 1
ATOM 1948 O O . GLN A 1 234 ? 15.313 -6.939 -14.764 1.00 89.56 234 GLN A O 1
ATOM 1953 N N . ASN A 1 235 ? 15.942 -7.342 -16.881 1.00 90.19 235 ASN A N 1
ATOM 1954 C CA . ASN A 1 235 ? 17.214 -7.972 -16.514 1.00 90.19 235 ASN A CA 1
ATOM 1955 C C . ASN A 1 235 ? 18.169 -7.006 -15.788 1.00 90.19 235 ASN A C 1
ATOM 1957 O O . ASN A 1 235 ? 18.915 -7.445 -14.923 1.00 90.19 235 ASN A O 1
ATOM 1961 N N . SER A 1 236 ? 18.140 -5.710 -16.117 1.00 88.25 236 SER A N 1
ATOM 1962 C CA . SER A 1 236 ? 18.978 -4.670 -15.496 1.00 88.25 236 SER A CA 1
ATOM 1963 C C . SER A 1 236 ? 18.516 -4.250 -14.092 1.00 88.25 236 SER A C 1
ATOM 1965 O O . SER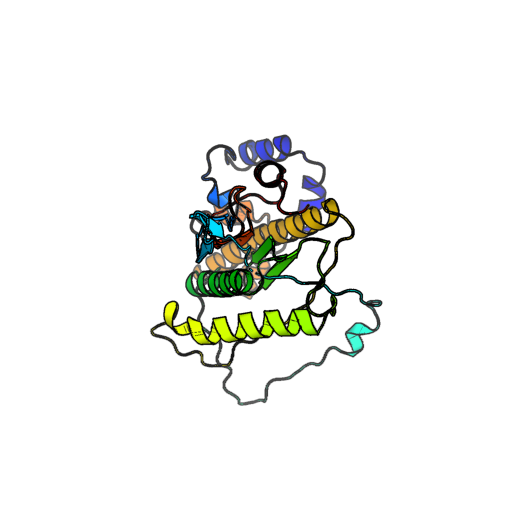 A 1 236 ? 19.240 -3.496 -13.441 1.00 88.25 236 SER A O 1
ATOM 1967 N N . LEU A 1 237 ? 17.336 -4.700 -13.648 1.00 89.19 237 LEU A N 1
ATOM 1968 C CA . LEU A 1 237 ? 16.789 -4.460 -12.305 1.00 89.19 237 LEU A CA 1
ATOM 1969 C C . LEU A 1 237 ? 16.746 -5.723 -11.434 1.00 89.19 237 LEU A C 1
ATOM 1971 O O . LEU A 1 237 ? 16.529 -5.634 -10.229 1.00 89.19 237 LEU A O 1
ATOM 1975 N N . LYS A 1 238 ? 16.953 -6.913 -12.010 1.00 86.44 238 LYS A N 1
ATOM 1976 C CA . LYS A 1 238 ? 16.863 -8.181 -11.276 1.00 86.44 238 LYS A CA 1
ATOM 1977 C C . LYS A 1 238 ? 17.978 -8.290 -10.223 1.00 86.44 238 LYS A C 1
ATOM 1979 O O . LYS A 1 238 ? 19.112 -8.613 -10.559 1.00 86.44 238 LYS A O 1
ATOM 1984 N N . GLY A 1 239 ? 17.630 -8.066 -8.953 1.00 84.19 239 GLY A N 1
ATOM 1985 C CA . GLY A 1 239 ? 18.552 -8.114 -7.806 1.00 84.19 239 GLY A CA 1
ATOM 1986 C C . GLY A 1 239 ? 19.356 -6.828 -7.562 1.00 84.19 239 GLY A C 1
ATOM 1987 O O . GLY A 1 239 ? 20.228 -6.818 -6.687 1.00 84.19 239 GLY A O 1
ATOM 1988 N N . ALA A 1 240 ? 19.074 -5.765 -8.324 1.00 81.38 240 ALA A N 1
ATOM 1989 C CA . ALA A 1 240 ? 19.647 -4.440 -8.115 1.00 81.38 240 ALA A CA 1
ATOM 1990 C C . ALA A 1 240 ? 18.996 -3.748 -6.905 1.00 81.38 240 ALA A C 1
ATOM 1992 O O . ALA A 1 240 ? 17.791 -3.880 -6.702 1.00 81.38 240 ALA A O 1
ATOM 1993 N N . GLN A 1 241 ? 19.779 -2.969 -6.151 1.00 83.12 241 GLN A N 1
ATOM 1994 C CA . GLN A 1 241 ? 19.234 -1.980 -5.211 1.00 83.12 241 GLN A CA 1
ATOM 1995 C C . GLN A 1 241 ? 18.503 -0.904 -6.028 1.00 83.12 241 GLN A C 1
ATOM 1997 O O . GLN A 1 241 ? 19.059 -0.405 -7.012 1.00 83.12 241 GLN A O 1
ATOM 2002 N N . LEU A 1 242 ? 17.245 -0.616 -5.687 1.00 80.94 242 LEU A N 1
ATOM 2003 C CA . LEU A 1 242 ? 16.388 0.232 -6.518 1.00 80.94 242 LEU A CA 1
ATOM 2004 C C . LEU A 1 242 ? 16.664 1.722 -6.294 1.00 80.94 242 LEU A C 1
ATOM 2006 O O . LEU A 1 242 ? 16.617 2.469 -7.266 1.00 80.94 242 LEU A O 1
ATOM 2010 N N . GLU A 1 243 ? 17.061 2.138 -5.090 1.00 73.44 243 GLU A N 1
ATOM 2011 C CA . GLU A 1 243 ? 17.476 3.517 -4.784 1.00 73.44 243 GLU A CA 1
ATOM 2012 C C . GLU A 1 243 ? 18.642 3.934 -5.696 1.00 73.44 243 GLU A C 1
ATOM 2014 O O . GLU A 1 243 ? 18.536 4.877 -6.480 1.00 73.44 243 GLU A O 1
ATOM 2019 N N . LYS A 1 244 ? 19.693 3.106 -5.750 1.00 78.12 244 LYS A N 1
ATOM 2020 C CA . LYS A 1 244 ? 20.861 3.312 -6.628 1.00 78.12 244 LYS A CA 1
ATOM 2021 C C . LYS A 1 244 ? 20.509 3.293 -8.122 1.00 78.12 244 LYS A C 1
ATOM 2023 O O . LYS A 1 244 ? 21.274 3.796 -8.944 1.00 78.12 244 LYS A O 1
ATOM 2028 N N . LYS A 1 245 ? 19.351 2.739 -8.511 1.00 80.00 245 LYS A N 1
ATOM 2029 C CA . LYS A 1 245 ? 18.816 2.844 -9.881 1.00 80.00 245 LYS A CA 1
ATOM 2030 C C . LYS A 1 245 ? 17.965 4.092 -10.106 1.00 80.00 245 LYS A C 1
ATOM 2032 O O . LYS A 1 245 ? 17.980 4.594 -11.226 1.00 80.00 245 LYS A O 1
ATOM 2037 N N . ILE A 1 246 ? 17.295 4.625 -9.089 1.00 76.31 246 ILE A N 1
ATOM 2038 C CA . ILE A 1 246 ? 16.657 5.949 -9.136 1.00 76.31 246 ILE A CA 1
ATOM 2039 C C . ILE A 1 246 ? 17.736 7.024 -9.346 1.00 76.31 246 ILE A C 1
ATOM 2041 O O . ILE A 1 246 ? 17.619 7.828 -10.275 1.00 76.31 246 ILE A O 1
ATOM 2045 N N . GLU A 1 247 ? 18.836 6.943 -8.593 1.00 78.75 247 GLU A N 1
ATOM 2046 C CA . GLU A 1 247 ? 20.035 7.783 -8.735 1.00 78.75 247 GLU A CA 1
ATOM 2047 C C . GLU A 1 247 ? 20.701 7.651 -10.118 1.00 78.75 247 GLU A C 1
ATOM 2049 O O . GLU A 1 247 ? 20.779 8.632 -10.858 1.00 78.75 247 GLU A O 1
ATOM 2054 N N . GLU A 1 248 ? 21.136 6.439 -10.513 1.00 85.44 248 GLU A N 1
ATOM 2055 C CA . GLU A 1 248 ? 21.822 6.168 -11.797 1.00 85.44 248 GLU A CA 1
ATOM 2056 C C . GLU A 1 248 ? 21.035 6.688 -13.008 1.00 85.44 248 GLU A C 1
ATOM 2058 O O . GLU A 1 248 ? 21.610 7.110 -14.013 1.00 85.44 248 GLU A O 1
ATOM 2063 N N . LEU A 1 249 ? 19.705 6.624 -12.932 1.00 84.62 249 LEU A N 1
ATOM 2064 C CA . LEU A 1 249 ? 18.809 6.994 -14.019 1.00 84.62 249 LEU A CA 1
ATOM 2065 C C . LEU A 1 249 ? 18.308 8.441 -13.915 1.00 84.62 249 LEU A C 1
ATOM 2067 O O . LEU A 1 249 ? 17.458 8.825 -14.728 1.00 84.62 249 LEU A O 1
ATOM 2071 N N . ALA A 1 250 ? 18.798 9.225 -12.944 1.00 83.06 250 ALA A N 1
ATOM 2072 C CA . ALA A 1 250 ? 18.347 10.580 -12.618 1.00 83.06 250 ALA A CA 1
ATOM 2073 C C . ALA A 1 250 ? 16.811 10.677 -12.614 1.00 83.06 250 ALA A C 1
ATOM 2075 O O . ALA A 1 250 ? 16.202 11.431 -13.382 1.00 83.06 250 ALA A O 1
ATOM 2076 N N . ILE A 1 251 ? 16.169 9.780 -11.865 1.00 70.81 251 ILE A N 1
ATOM 2077 C CA . ILE A 1 251 ? 14.719 9.743 -11.693 1.00 70.81 251 ILE A CA 1
ATOM 2078 C C . ILE A 1 251 ? 14.371 10.680 -10.548 1.00 70.81 251 ILE A C 1
ATOM 2080 O O . ILE A 1 251 ? 14.685 10.411 -9.395 1.00 70.81 251 ILE A O 1
ATOM 2084 N N . ASP A 1 252 ? 13.686 11.766 -10.884 1.00 71.31 252 ASP A N 1
ATOM 2085 C CA . ASP A 1 252 ? 13.015 12.598 -9.900 1.00 71.31 252 ASP A CA 1
ATOM 2086 C C . ASP A 1 252 ? 11.779 11.846 -9.391 1.00 71.31 252 ASP A C 1
ATOM 2088 O O . ASP A 1 252 ? 10.695 11.931 -9.965 1.00 71.31 252 ASP A O 1
ATOM 2092 N N . TYR A 1 253 ? 11.992 11.009 -8.375 1.00 60.06 253 TYR A N 1
ATOM 2093 C CA . TYR A 1 253 ? 10.961 10.143 -7.807 1.00 60.06 253 TYR A CA 1
ATOM 2094 C C . TYR A 1 253 ? 9.892 10.935 -7.038 1.00 60.06 253 TYR A C 1
ATOM 2096 O O . TYR A 1 253 ? 8.748 10.498 -6.961 1.00 60.06 253 TYR A O 1
ATOM 2104 N N . ASN A 1 254 ? 10.232 12.134 -6.556 1.00 51.75 254 ASN A N 1
ATOM 2105 C CA . ASN A 1 254 ? 9.286 13.050 -5.919 1.00 51.75 254 ASN A CA 1
ATOM 2106 C C . ASN A 1 254 ? 8.294 13.636 -6.944 1.00 51.75 254 ASN A C 1
ATOM 2108 O O . ASN A 1 254 ? 7.156 13.932 -6.612 1.00 51.75 254 ASN A O 1
ATOM 2112 N N . ASN A 1 255 ? 8.673 13.746 -8.220 1.00 52.59 255 ASN A N 1
ATOM 2113 C CA . ASN A 1 255 ? 7.755 14.131 -9.298 1.00 52.59 255 ASN A CA 1
ATOM 2114 C C . ASN A 1 255 ? 6.989 12.939 -9.916 1.00 52.59 255 ASN A C 1
ATOM 2116 O O . ASN A 1 255 ? 6.568 13.009 -11.074 1.00 52.59 255 ASN A O 1
ATOM 2120 N N . LEU A 1 256 ? 6.799 11.836 -9.176 1.00 53.84 256 LEU A N 1
ATOM 2121 C CA . LEU A 1 256 ? 6.017 10.679 -9.624 1.00 53.84 256 LEU A CA 1
ATOM 2122 C C . LEU A 1 256 ? 4.763 10.455 -8.760 1.00 53.84 256 LEU A C 1
ATOM 2124 O O . LEU A 1 256 ? 4.837 10.590 -7.542 1.00 53.84 256 LEU A O 1
ATOM 2128 N N . PRO A 1 257 ? 3.619 10.065 -9.358 1.00 49.22 257 PRO A N 1
ATOM 2129 C CA . PRO A 1 257 ? 2.377 9.846 -8.613 1.00 49.22 257 PRO A CA 1
ATOM 2130 C C . PRO A 1 257 ? 2.492 8.712 -7.584 1.00 49.22 257 PRO A C 1
ATOM 2132 O O . PRO A 1 257 ? 3.134 7.695 -7.870 1.00 49.22 257 PRO A O 1
ATOM 2135 N N . VAL A 1 258 ? 1.841 8.870 -6.427 1.00 55.09 258 VAL A N 1
ATOM 2136 C CA . VAL A 1 258 ? 1.953 7.981 -5.250 1.00 55.09 258 VAL A CA 1
ATOM 2137 C C . VAL A 1 258 ? 0.579 7.476 -4.761 1.00 55.09 258 VAL A C 1
ATOM 2139 O O . VAL A 1 258 ? -0.452 7.705 -5.392 1.00 55.09 258 VAL A O 1
ATOM 2142 N N . ASP A 1 259 ? 0.574 6.737 -3.653 1.00 55.19 259 ASP A N 1
ATOM 2143 C CA . ASP A 1 259 ? -0.570 6.079 -3.019 1.00 55.19 259 ASP A CA 1
ATOM 2144 C C . ASP A 1 259 ? -1.598 7.019 -2.379 1.00 55.19 259 ASP A C 1
ATOM 2146 O O . ASP A 1 259 ? -1.333 8.191 -2.091 1.00 55.19 259 ASP A O 1
ATOM 2150 N N . THR A 1 260 ? -2.809 6.489 -2.154 1.00 55.12 260 THR A N 1
ATOM 2151 C CA . THR A 1 260 ? -3.954 7.267 -1.676 1.00 55.12 260 THR A CA 1
ATOM 2152 C C . THR A 1 260 ? -4.798 6.587 -0.582 1.00 55.12 260 THR A C 1
ATOM 2154 O O . THR A 1 260 ? -5.775 5.901 -0.895 1.00 55.12 260 THR A O 1
ATOM 2157 N N . ALA A 1 261 ? -4.523 6.844 0.707 1.00 48.09 261 ALA A N 1
ATOM 2158 C CA . ALA A 1 261 ? -5.475 6.530 1.785 1.00 48.09 261 ALA A CA 1
ATOM 2159 C C . ALA A 1 261 ? -6.638 7.529 1.880 1.00 48.09 261 ALA A C 1
ATOM 2161 O O . ALA A 1 261 ? -6.493 8.689 1.516 1.00 48.09 261 ALA A O 1
ATOM 2162 N N . LEU A 1 262 ? -7.798 7.090 2.382 1.00 49.97 262 LEU A N 1
ATOM 2163 C CA . LEU A 1 262 ? -8.971 7.927 2.665 1.00 49.97 262 LEU A CA 1
ATOM 2164 C C . LEU A 1 262 ? -9.500 7.688 4.093 1.00 49.97 262 LEU A C 1
ATOM 2166 O O . LEU A 1 262 ? -9.199 6.645 4.653 1.00 49.97 262 LEU A O 1
ATOM 2170 N N . ILE A 1 263 ? -10.266 8.614 4.700 1.00 47.66 263 ILE A N 1
ATOM 2171 C CA . ILE A 1 263 ? -10.622 8.599 6.147 1.00 47.66 263 ILE A CA 1
ATOM 2172 C C . ILE A 1 263 ? -12.088 9.034 6.395 1.00 47.66 263 ILE A C 1
ATOM 2174 O O . ILE A 1 263 ? -12.726 9.633 5.532 1.00 47.66 263 ILE A O 1
ATOM 2178 N N . HIS A 1 264 ? -12.613 8.820 7.608 1.00 46.62 264 HIS A N 1
ATOM 2179 C CA . HIS A 1 264 ? -13.783 9.504 8.157 1.00 46.62 264 HIS A CA 1
ATOM 2180 C C . HIS A 1 264 ? -13.505 10.192 9.506 1.00 46.62 264 HIS A C 1
ATOM 2182 O O . HIS A 1 264 ? -12.787 9.646 10.335 1.00 46.62 264 HIS A O 1
ATOM 2188 N N . GLN A 1 265 ? -14.068 11.389 9.744 1.00 41.66 265 GLN A N 1
ATOM 2189 C CA . GLN A 1 265 ? -13.955 12.106 11.030 1.00 41.66 265 GLN A CA 1
ATOM 2190 C C . GLN A 1 265 ? -15.316 12.626 11.510 1.00 41.66 265 GLN A C 1
ATOM 2192 O O . GLN A 1 265 ? -16.034 13.268 10.755 1.00 41.66 265 GLN A O 1
ATOM 2197 N N . GLU A 1 266 ? -15.681 12.410 12.771 1.00 42.53 266 GLU A N 1
ATOM 2198 C CA . GLU A 1 266 ? -16.897 13.008 13.345 1.00 42.53 266 GLU A CA 1
ATOM 2199 C C . GLU A 1 266 ? -16.566 14.354 14.021 1.00 42.53 266 GLU A C 1
ATOM 2201 O O . GLU A 1 266 ? -15.735 14.370 14.929 1.00 42.53 266 GLU A O 1
ATOM 2206 N N . ASN A 1 267 ? -17.198 15.478 13.637 1.00 43.28 267 ASN A N 1
ATOM 2207 C CA . ASN A 1 267 ? -17.133 16.693 14.464 1.00 43.28 267 ASN A CA 1
ATOM 2208 C C . ASN A 1 267 ? -18.173 16.562 15.587 1.00 43.28 267 ASN A C 1
ATOM 2210 O O . ASN A 1 267 ? -19.270 16.031 15.397 1.00 43.28 267 ASN A O 1
ATOM 2214 N N . GLY A 1 268 ? -17.822 17.036 16.781 1.00 37.22 268 GLY A N 1
ATOM 2215 C CA . GLY A 1 268 ? -18.521 16.676 18.018 1.00 37.22 268 GLY A CA 1
ATOM 2216 C C . GLY A 1 268 ? -19.882 17.334 18.274 1.00 37.22 268 GLY A C 1
ATOM 2217 O O . GLY A 1 268 ? -20.458 17.067 19.323 1.00 37.22 268 GLY A O 1
ATOM 2218 N N . GLU A 1 269 ? -20.392 18.185 17.380 1.00 35.75 269 GLU A N 1
ATOM 2219 C CA . GLU A 1 269 ? -21.431 19.170 17.731 1.00 35.75 269 GLU A CA 1
ATOM 2220 C C . GLU A 1 269 ? -22.864 18.731 17.345 1.00 35.75 269 GLU A C 1
ATOM 2222 O O . GLU A 1 269 ? -23.690 18.518 18.237 1.00 35.75 269 GLU A O 1
ATOM 2227 N N . THR A 1 270 ? -23.175 18.489 16.057 1.00 34.59 270 THR A N 1
ATOM 2228 C CA . THR A 1 270 ? -24.494 17.937 15.664 1.00 34.59 270 THR A CA 1
ATOM 2229 C C . THR A 1 270 ? -24.485 16.425 15.517 1.00 34.59 270 THR A C 1
ATOM 2231 O O . THR A 1 270 ? -23.445 15.772 15.409 1.00 34.59 270 THR A O 1
ATOM 2234 N N . PRO A 1 271 ? -25.690 15.872 15.338 1.00 37.50 271 PRO A N 1
ATOM 2235 C CA . PRO A 1 271 ? -25.882 14.873 14.303 1.00 37.50 271 PRO A CA 1
ATOM 2236 C C . PRO A 1 271 ? -26.052 15.355 12.820 1.00 37.50 271 PRO A C 1
ATOM 2238 O O . PRO A 1 271 ? -25.466 14.717 11.970 1.00 37.50 271 PRO A O 1
ATOM 2241 N N . GLU A 1 272 ? -26.806 16.399 12.430 1.00 36.19 272 GLU A N 1
ATOM 2242 C CA . GLU A 1 272 ? -27.359 16.567 11.045 1.00 36.19 272 GLU A CA 1
ATOM 2243 C C . GLU A 1 272 ? -26.438 16.458 9.819 1.00 36.19 272 GLU A C 1
ATOM 2245 O O . GLU A 1 272 ? -26.910 15.969 8.792 1.00 36.19 272 GLU A O 1
ATOM 2250 N N . ASN A 1 273 ? -25.194 16.941 9.849 1.00 42.03 273 ASN A N 1
ATOM 2251 C CA . ASN A 1 273 ? -24.475 17.134 8.586 1.00 42.03 273 ASN A CA 1
ATOM 2252 C C . ASN A 1 273 ? -23.763 15.870 8.083 1.00 42.03 273 ASN A C 1
ATOM 2254 O O . ASN A 1 273 ? -23.423 14.941 8.817 1.00 42.03 273 ASN A O 1
ATOM 2258 N N . TYR A 1 274 ? -23.505 15.855 6.782 1.00 47.09 274 TYR A N 1
ATOM 2259 C CA . TYR A 1 274 ? -22.691 14.841 6.132 1.00 47.09 274 TYR A CA 1
ATOM 2260 C C . TYR A 1 274 ? -21.222 15.156 6.386 1.00 47.09 274 TYR A C 1
ATOM 2262 O O . TYR A 1 274 ? -20.801 16.310 6.309 1.00 47.09 274 TYR A O 1
ATOM 2270 N N . GLY A 1 275 ? -20.412 14.129 6.631 1.00 48.91 275 GLY A N 1
ATOM 2271 C CA . GLY A 1 275 ? -18.974 14.343 6.689 1.00 48.91 275 GLY A CA 1
ATOM 2272 C C . GLY A 1 275 ? -18.368 14.692 5.317 1.00 48.91 275 GLY A C 1
ATOM 2273 O O . GLY A 1 275 ? -18.819 14.141 4.307 1.00 48.91 275 GLY A O 1
ATOM 2274 N N . LYS A 1 276 ? -17.323 15.535 5.255 1.00 54.72 276 LYS A N 1
ATOM 2275 C CA . LYS A 1 276 ? -16.685 15.984 3.988 1.00 54.72 276 LYS A CA 1
ATOM 2276 C C . LYS A 1 276 ? -15.287 15.396 3.739 1.00 54.72 276 LYS A C 1
ATOM 2278 O O . LYS A 1 276 ? -14.320 15.812 4.361 1.00 54.72 276 LYS A O 1
ATOM 2283 N N . VAL A 1 277 ? -15.194 14.481 2.776 1.00 61.25 277 VAL A N 1
ATOM 2284 C CA . VAL A 1 277 ? -13.997 13.758 2.291 1.00 61.25 277 VAL A CA 1
ATOM 2285 C C . VAL A 1 277 ? -12.967 14.774 1.700 1.00 61.25 277 VAL A C 1
ATOM 2287 O O . VAL A 1 277 ? -13.321 15.499 0.776 1.00 61.25 277 VAL A O 1
ATOM 2290 N N . ILE A 1 278 ? -11.732 14.920 2.231 1.00 64.25 278 ILE A N 1
ATOM 2291 C CA . ILE A 1 278 ? -10.733 15.982 1.863 1.00 64.25 278 ILE A CA 1
ATOM 2292 C C . ILE A 1 278 ? -9.394 15.420 1.347 1.00 64.25 278 ILE A C 1
ATOM 2294 O O . ILE A 1 278 ? -8.742 14.745 2.112 1.00 64.25 278 ILE A O 1
ATOM 2298 N N . VAL A 1 279 ? -8.895 15.714 0.142 1.00 65.88 279 VAL A N 1
ATOM 2299 C CA . VAL A 1 279 ? -7.593 15.140 -0.304 1.00 65.88 279 VAL A CA 1
ATOM 2300 C C . VAL A 1 279 ? -6.398 15.609 0.562 1.00 65.88 279 VAL A C 1
ATOM 2302 O O . VAL A 1 279 ? -6.253 16.808 0.798 1.00 65.88 279 VAL A O 1
ATOM 2305 N N . GLY A 1 280 ? -5.540 14.667 0.986 1.00 65.44 280 GLY A N 1
ATOM 2306 C CA . GLY A 1 280 ? -4.283 14.873 1.747 1.00 65.44 280 GLY A CA 1
ATOM 2307 C C . GLY A 1 280 ? -3.175 13.900 1.301 1.00 65.44 280 GLY A C 1
ATOM 2308 O O . GLY A 1 280 ? -3.351 13.330 0.236 1.00 65.44 280 GLY A O 1
ATOM 2309 N N . HIS A 1 281 ? -2.088 13.693 2.073 1.00 72.62 281 HIS A N 1
ATOM 2310 C CA . HIS A 1 281 ? -1.036 12.638 1.945 1.00 72.62 281 HIS A CA 1
ATOM 2311 C C . HIS A 1 281 ? -0.293 12.414 3.303 1.00 72.62 281 HIS A C 1
ATOM 2313 O O . HIS A 1 281 ? 0.220 13.381 3.861 1.00 72.62 281 HIS A O 1
ATOM 2319 N N . ILE A 1 282 ? -0.356 11.186 3.890 1.00 72.50 282 ILE A N 1
ATOM 2320 C CA . ILE A 1 282 ? 0.119 10.771 5.242 1.00 72.50 282 ILE A CA 1
ATOM 2321 C C . ILE A 1 282 ? 0.777 9.338 5.407 1.00 72.50 282 ILE A C 1
ATOM 2323 O O . ILE A 1 282 ? 0.518 8.392 4.672 1.00 72.50 282 ILE A O 1
ATOM 2327 N N . ASP A 1 283 ? 1.655 9.131 6.398 1.00 81.75 283 ASP A N 1
ATOM 2328 C CA . ASP A 1 283 ? 2.420 7.886 6.649 1.00 81.75 283 ASP A CA 1
ATOM 2329 C C . ASP A 1 283 ? 1.579 6.967 7.529 1.00 81.75 283 ASP A C 1
ATOM 2331 O O . ASP A 1 283 ? 1.378 7.288 8.699 1.00 81.75 283 ASP A O 1
ATOM 2335 N N . ILE A 1 284 ? 1.080 5.856 6.979 1.00 83.62 284 ILE A N 1
ATOM 2336 C CA . ILE A 1 284 ? 0.187 4.935 7.701 1.00 83.62 284 ILE A CA 1
ATOM 2337 C C . ILE A 1 284 ? 0.924 3.706 8.254 1.00 83.62 284 ILE A C 1
ATOM 2339 O O . ILE A 1 284 ? 0.311 2.902 8.958 1.00 83.62 284 ILE A O 1
ATOM 2343 N N . ILE A 1 285 ? 2.233 3.596 7.996 1.00 87.69 285 ILE A N 1
ATOM 2344 C CA . ILE A 1 285 ? 3.147 2.659 8.667 1.00 87.69 285 ILE A CA 1
ATOM 2345 C C . ILE A 1 285 ? 3.558 3.236 10.032 1.00 87.69 285 ILE A C 1
ATOM 2347 O O . ILE A 1 285 ? 3.578 2.544 11.049 1.00 87.69 285 ILE A O 1
ATOM 2351 N N . GLY A 1 286 ? 3.889 4.527 10.070 1.00 85.19 286 GLY A N 1
ATOM 2352 C CA . GLY A 1 286 ? 4.300 5.234 11.274 1.00 85.19 286 GLY A CA 1
ATOM 2353 C C . GLY A 1 286 ? 3.157 5.475 12.272 1.00 85.19 286 GLY A C 1
ATOM 2354 O O . GLY A 1 286 ? 2.003 5.664 11.889 1.00 85.19 286 GLY A O 1
ATOM 2355 N N . PRO A 1 287 ? 3.459 5.566 13.583 1.00 87.38 287 PRO A N 1
ATOM 2356 C CA . PRO A 1 287 ? 2.443 5.816 14.605 1.00 87.38 287 PRO A CA 1
ATOM 2357 C C . PRO A 1 287 ? 1.847 7.230 14.535 1.00 87.38 287 PRO A C 1
ATOM 2359 O O . PRO A 1 287 ? 0.766 7.446 15.068 1.00 87.38 287 PRO A O 1
ATOM 2362 N N . THR A 1 288 ? 2.526 8.189 13.892 1.00 86.56 288 THR A N 1
ATOM 2363 C CA . THR A 1 288 ? 2.119 9.604 13.812 1.00 86.56 288 THR A CA 1
ATOM 2364 C C . THR A 1 288 ? 0.686 9.765 13.313 1.00 86.56 288 THR A C 1
ATOM 2366 O O . THR A 1 288 ? -0.133 10.352 14.011 1.00 86.56 288 THR A O 1
ATOM 2369 N N . PHE A 1 289 ? 0.355 9.157 12.171 1.00 83.44 289 PHE A N 1
ATOM 2370 C CA . PHE A 1 289 ? -0.991 9.199 11.604 1.00 83.44 289 PHE A CA 1
ATOM 2371 C C . PHE A 1 289 ? -2.058 8.650 12.565 1.00 83.44 289 PHE A C 1
ATOM 2373 O O . PHE A 1 289 ? -3.097 9.267 12.796 1.00 83.44 289 PHE A O 1
ATOM 2380 N N . TRP A 1 290 ? -1.773 7.500 13.175 1.00 85.62 290 TRP A N 1
ATOM 2381 C CA . TRP A 1 290 ? -2.683 6.823 14.096 1.00 85.62 290 TRP A CA 1
ATOM 2382 C C . TRP A 1 290 ? -2.853 7.552 15.439 1.00 85.62 290 TRP A C 1
ATOM 2384 O O . TRP A 1 290 ? -3.865 7.356 16.107 1.00 85.62 290 TRP A O 1
ATOM 2394 N N . LEU A 1 291 ? -1.889 8.392 15.829 1.00 86.06 291 LEU A N 1
ATOM 2395 C CA . LEU A 1 291 ? -1.952 9.256 17.013 1.00 86.06 291 LEU A CA 1
ATOM 2396 C C . LEU A 1 291 ? -2.657 10.592 16.732 1.00 86.06 291 LEU A C 1
ATOM 2398 O O . LEU A 1 291 ? -3.316 11.127 17.620 1.00 86.06 291 LEU A O 1
ATOM 2402 N N . GLU A 1 292 ? -2.549 11.119 15.511 1.00 81.06 292 GLU A N 1
ATOM 2403 C CA . GLU A 1 292 ? -3.288 12.307 15.056 1.00 81.06 292 GLU A CA 1
ATOM 2404 C C . GLU A 1 292 ? -4.777 12.002 14.809 1.00 81.06 292 GLU A C 1
ATOM 2406 O O . GLU A 1 292 ? -5.627 12.892 14.910 1.00 81.06 292 GLU A O 1
ATOM 2411 N N . HIS A 1 293 ? -5.114 10.733 14.550 1.00 79.88 293 HIS A N 1
ATOM 2412 C CA . HIS A 1 293 ? -6.484 10.278 14.313 1.00 79.88 293 HIS A CA 1
ATOM 2413 C C . HIS A 1 293 ? -6.811 8.946 15.034 1.00 79.88 293 HIS A C 1
ATOM 2415 O O . HIS A 1 293 ? -7.038 7.929 14.372 1.00 79.88 293 HIS A O 1
ATOM 2421 N N . PRO A 1 294 ? -6.877 8.926 16.382 1.00 79.56 294 PRO A N 1
ATOM 2422 C CA . PRO A 1 294 ? -7.133 7.701 17.148 1.00 79.56 294 PRO A CA 1
ATOM 2423 C C . PRO A 1 294 ? -8.446 7.015 16.733 1.00 79.56 294 PRO A C 1
ATOM 2425 O O . PRO A 1 294 ? -8.436 5.853 16.326 1.00 79.56 294 PRO A O 1
ATOM 2428 N N . ASN A 1 295 ? -9.535 7.789 16.691 1.00 76.00 295 ASN A N 1
ATOM 2429 C CA . ASN A 1 295 ? -10.911 7.334 16.460 1.00 76.00 295 ASN A CA 1
ATOM 2430 C C . ASN A 1 295 ? -11.202 6.753 15.051 1.00 76.00 295 ASN A C 1
ATOM 2432 O O . ASN A 1 295 ? -12.371 6.573 14.710 1.00 76.00 295 ASN A O 1
ATOM 2436 N N . ILE A 1 296 ? -10.205 6.528 14.183 1.00 77.19 296 ILE A N 1
ATOM 2437 C CA . ILE A 1 296 ? -10.437 5.913 12.858 1.00 77.19 296 ILE A CA 1
ATOM 2438 C C . ILE A 1 296 ? -10.769 4.423 12.996 1.00 77.19 296 ILE A C 1
ATOM 2440 O O . ILE A 1 296 ? -11.559 3.909 12.208 1.00 77.19 296 ILE A O 1
ATOM 2444 N N . LEU A 1 297 ? -10.153 3.726 13.958 1.00 77.50 297 LEU A N 1
ATOM 2445 C CA . LEU A 1 297 ? -10.200 2.260 14.085 1.00 77.50 297 LEU A CA 1
ATOM 2446 C C . LEU A 1 297 ? -10.761 1.773 15.438 1.00 77.50 297 LEU A C 1
ATOM 2448 O O . LEU A 1 297 ? -10.469 0.644 15.846 1.00 77.50 297 LEU A O 1
ATOM 2452 N N . ASP A 1 298 ? -11.549 2.627 16.097 1.00 67.75 298 ASP A N 1
ATOM 2453 C CA . ASP A 1 298 ? -12.284 2.354 17.342 1.00 67.75 298 ASP A CA 1
ATOM 2454 C C . ASP A 1 298 ? -13.766 2.008 17.053 1.00 67.75 298 ASP A C 1
ATOM 2456 O O . ASP A 1 298 ? -14.249 0.988 17.600 1.00 67.75 298 ASP A O 1
#

Radius of gyration: 22.14 Å; chains: 1; bounding box: 67×54×56 Å

InterPro domains:
  IPR007537 tRNAHis guanylyltransferase Thg1 [PTHR12729] (73-298)
  IPR024956 tRNAHis guanylyltransferase catalytic domain [PF04446] (78-192)
  IPR025845 Thg1 C-terminal domain [PF14413] (4-51)
  IPR025845 Thg1 C-terminal domain [PF14413] (198-257)
  IPR038469 tRNAHis guanylyltransferase Thg1 superfamily [G3DSA:3.30.70.3000] (3-75)
  IPR038469 tRNAHis guanylyltransferase Thg1 superfamily [G3DSA:3.30.70.3000] (76-298)

Organism: Glycine max (NCBI:txid3847)